Protein 4YOK (pdb70)

Radius of gyration: 18.7 Å; Cα contacts (8 Å, |Δi|>4): 508; chains: 1; bounding box: 52×42×45 Å

Solvent-accessible surface area: 10239 Å² total

B-factor: mean 29.47, std 12.95, range [13.95, 94.69]

Nearest PDB structures (foldseek):
  4yok-assembly1_A  TM=1.005E+00  e=1.373E-37  Parabacteroides merdae ATCC 43184
  4fxt-assembly8_H  TM=8.943E-01  e=4.205E-17  Bacteroides ovatus ATCC 8483
  4fxt-assembly3_C  TM=8.923E-01  e=9.288E-17  Bacteroides ovatus ATCC 8483
  4fxt-assembly2_B  TM=8.800E-01  e=4.205E-17  Bacteroides ovatus ATCC 8483
  4fxt-assembly9_I  TM=8.659E-01  e=3.479E-16  Bacteroides ovatus ATCC 8483

Secondary structure (DSSP, 8-state):
---EEEEEEEEEETTEEPB---STT-SEEEEE--SSS-PPPEEEE--TTSEEEEEEESEEEEEEEPTT-SSB--S--EEEEEESSSEEEEEE--B----S-EE---S---EE-----STT--EEE--EEESSS--SSSS-SEE---SS--SS--EE----TT-HHHHH-SS-EEE-EEEETT-SS-EEPPPEE--

Sequence (195 aa):
DAPESKLVGRVTYQGQQALNLRGTGEAVQLQLYQDGYEKNDPISVFVGQDGTFSALLFDGEYRRLTTTRDGNGPWVNNHESVTVNLKGHTEEVNLEVTPYFISNEQLSVTGSANASFINRIVPDAKISRVLLLSKTQFADDVNNLYRQDFSDVVPGSVNLSADISGNTEIVKAKALYARVGVLANGADQAIYSPVVRLK

CATH classification: 2.60.40.1120 (+1 more: 2.60.40.2060)

Structure (mmCIF, N/CA/C/O backbone):
data_4YOK
#
_entry.id   4YOK
#
_cell.length_a   41.866
_cell.length_b   66.212
_cell.length_c   68.593
_cell.angle_alpha   90.000
_cell.angle_beta   90.000
_cell.angle_gamma   90.000
#
_symmetry.space_group_name_H-M   'P 21 21 21'
#
loop_
_entity.id
_entity.type
_entity.pdbx_description
1 polymer 'Putative flagellar protein FliS'
2 non-polymer 'MAGNESIUM ION'
3 non-polymer GLYCEROL
4 non-polymer 'CHLORIDE ION'
5 water water
#
loop_
_atom_site.group_PDB
_atom_site.id
_atom_site.type_symbol
_atom_site.label_atom_id
_atom_site.label_alt_id
_atom_site.label_comp_id
_atom_site.label_asym_id
_atom_site.label_entity_id
_atom_site.label_seq_id
_atom_site.pdbx_PDB_ins_code
_atom_site.Cartn_x
_atom_site.Cartn_y
_atom_site.Cartn_z
_atom_site.occupancy
_atom_site.B_iso_or_equiv
_atom_site.auth_seq_id
_atom_site.auth_comp_id
_atom_site.auth_asym_id
_atom_site.auth_atom_id
_atom_site.pdbx_PDB_model_num
ATOM 1 N N . ASP A 1 6 ? 63.531 53.188 26.978 1.00 58.60 28 ASP A N 1
ATOM 2 C CA . ASP A 1 6 ? 64.611 54.161 27.127 1.00 57.80 28 ASP A CA 1
ATOM 3 C C . ASP A 1 6 ? 64.170 55.371 27.954 1.00 57.03 28 ASP A C 1
ATOM 4 O O . ASP A 1 6 ? 64.994 55.944 28.679 1.00 57.60 28 ASP A O 1
ATOM 6 N N . ALA A 1 7 ? 62.882 55.776 27.815 1.00 47.34 29 ALA A N 1
ATOM 7 C CA . ALA A 1 7 ? 62.289 56.933 28.497 1.00 44.62 29 ALA A CA 1
ATOM 8 C C . ALA A 1 7 ? 60.754 56.767 28.718 1.00 42.65 29 ALA A C 1
ATOM 9 O O . ALA A 1 7 ? 60.103 56.071 27.938 1.00 41.08 29 ALA A O 1
ATOM 11 N N . PRO A 1 8 ? 60.154 57.398 29.760 1.00 36.38 30 PRO A N 1
ATOM 12 C CA . PRO A 1 8 ? 58.701 57.244 29.969 1.00 34.52 30 PRO A CA 1
ATOM 13 C C . PRO A 1 8 ? 57.889 57.637 28.725 1.00 35.81 30 PRO A C 1
ATOM 14 O O . PRO A 1 8 ? 58.180 58.658 28.088 1.00 34.74 30 PRO A O 1
ATOM 18 N N . GLU A 1 9 ? 56.925 56.770 28.340 1.00 29.81 31 GLU A N 1
ATOM 19 C CA . GLU A 1 9 ? 56.066 56.950 27.177 1.00 28.02 31 GLU A CA 1
ATOM 20 C C . GLU A 1 9 ? 54.611 56.862 27.554 1.00 29.54 31 GLU A C 1
ATOM 21 O O . GLU A 1 9 ? 54.256 56.116 28.476 1.00 29.85 31 GLU A O 1
ATOM 27 N N . SER A 1 10 ? 53.769 57.622 26.843 1.00 23.69 32 SER A N 1
ATOM 28 C CA . SER A 1 10 ? 52.336 57.660 2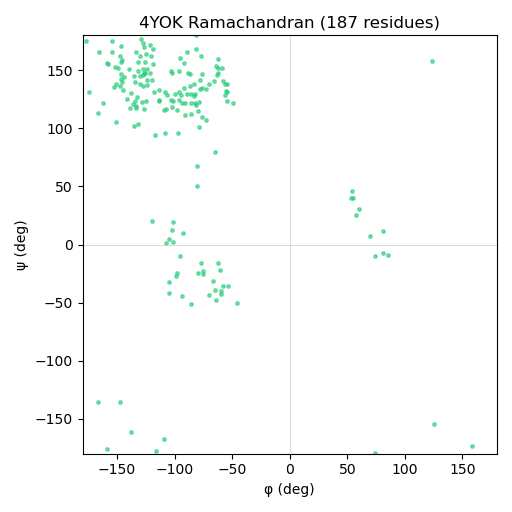7.089 1.00 23.49 32 SER A CA 1
ATOM 29 C C . SER A 1 10 ? 51.537 57.867 25.816 1.00 27.33 32 SER A C 1
ATOM 30 O O . SER A 1 10 ? 52.028 58.431 24.819 1.00 26.63 32 SER A O 1
ATOM 33 N N . LYS A 1 11 ? 50.270 57.446 25.883 1.00 24.42 33 LYS A N 1
ATOM 34 C CA . LYS A 1 11 ? 49.318 57.575 24.795 1.00 23.11 33 LYS A CA 1
ATOM 35 C C . LYS A 1 11 ? 48.638 58.953 24.817 1.00 26.34 33 LYS A C 1
ATOM 36 O O . LYS A 1 11 ? 48.055 59.363 25.829 1.00 25.82 33 LYS A O 1
ATOM 42 N N . LEU A 1 12 ? 48.776 59.678 23.718 1.00 21.28 34 LEU A N 1
ATOM 43 C CA . LEU A 1 12 ? 48.089 60.952 23.502 1.00 20.93 34 LEU A CA 1
ATOM 44 C C . LEU A 1 12 ? 46.925 60.703 22.537 1.00 22.78 34 LEU A C 1
ATOM 45 O O . LEU A 1 12 ? 47.133 60.176 21.433 1.00 21.68 34 LEU A O 1
ATOM 50 N N . VAL A 1 13 ? 45.704 61.064 22.960 1.00 19.71 35 VAL A N 1
ATOM 51 C CA . VAL A 1 13 ? 44.501 60.896 22.143 1.00 20.63 35 VAL A CA 1
ATOM 52 C C . VAL A 1 13 ? 43.920 62.273 21.934 1.00 25.09 35 VAL A C 1
ATOM 53 O O . VAL A 1 13 ? 43.911 63.082 22.849 1.00 22.26 35 VAL A O 1
ATOM 57 N N . GLY A 1 14 ? 43.417 62.532 20.749 1.00 22.98 36 GLY A N 1
ATOM 58 C CA . GLY A 1 14 ? 42.840 63.832 20.496 1.00 23.73 36 GLY A CA 1
ATOM 59 C C . GLY A 1 14 ? 41.793 63.861 19.414 1.00 25.18 36 GLY A C 1
ATOM 60 O O . GLY A 1 14 ? 41.525 62.847 18.758 1.00 21.41 36 GLY A O 1
ATOM 61 N N . ARG A 1 15 ? 41.187 65.036 19.257 1.00 20.41 37 ARG A N 1
ATOM 62 C CA . ARG A 1 15 ? 40.167 65.313 18.246 1.00 19.50 37 ARG A CA 1
ATOM 63 C C . ARG A 1 15 ? 40.330 66.720 17.735 1.00 21.25 37 ARG A C 1
ATOM 64 O O . ARG A 1 15 ? 40.601 67.632 18.525 1.00 20.78 37 ARG A O 1
ATOM 72 N N . VAL A 1 16 ? 40.083 66.917 16.448 1.00 17.30 38 VAL A N 1
ATOM 73 C CA . VAL A 1 16 ? 39.959 68.244 15.844 1.00 18.26 38 VAL A CA 1
ATOM 74 C C . VAL A 1 16 ? 38.472 68.595 15.981 1.00 20.24 38 VAL A C 1
ATOM 75 O O . VAL A 1 16 ? 37.620 67.787 15.597 1.00 18.85 38 VAL A O 1
ATOM 79 N N . THR A 1 17 ? 38.154 69.774 16.514 1.00 16.33 39 THR A N 1
ATOM 80 C CA . THR A 1 17 ? 36.757 70.132 16.765 1.00 16.24 39 THR A CA 1
ATOM 81 C C . THR A 1 17 ? 36.384 71.544 16.302 1.00 19.60 39 THR A C 1
ATOM 82 O O . THR A 1 17 ? 37.239 72.382 16.049 1.00 18.32 39 THR A O 1
ATOM 86 N N . TYR A 1 18 ? 35.082 71.795 16.235 1.00 17.55 40 TYR A N 1
ATOM 87 C CA . TYR A 1 18 ? 34.532 73.123 16.037 1.00 17.75 40 TYR A CA 1
ATOM 88 C C . TYR A 1 18 ? 33.407 73.291 17.055 1.00 23.46 40 TYR A C 1
ATOM 89 O O . TYR A 1 18 ? 32.457 72.528 17.001 1.00 23.33 40 TYR A O 1
ATOM 98 N N . GLN A 1 19 ? 33.538 74.246 17.966 1.00 22.90 41 GLN A N 1
ATOM 99 C CA . GLN A 1 19 ? 32.584 74.505 19.061 1.00 25.45 41 GLN A CA 1
ATOM 100 C C . GLN A 1 19 ? 32.386 73.222 19.875 1.00 29.32 41 GLN A C 1
ATOM 101 O O . GLN A 1 19 ? 31.260 72.877 20.234 1.00 28.90 41 GLN A O 1
ATOM 107 N N . GLY A 1 20 ? 33.489 72.497 20.089 1.00 25.73 42 GLY A N 1
ATOM 108 C CA . GLY A 1 20 ? 33.500 71.251 20.843 1.00 25.50 42 GLY A CA 1
ATOM 109 C C . GLY A 1 20 ? 33.077 69.980 20.127 1.00 30.64 42 GLY A C 1
ATOM 110 O O . GLY A 1 20 ? 33.231 68.900 20.708 1.00 31.60 42 GLY A O 1
ATOM 111 N N . GLN A 1 21 ? 32.562 70.075 18.869 1.00 27.30 43 GLN A N 1
ATOM 112 C CA A GLN A 1 21 ? 32.089 68.911 18.098 0.50 26.92 43 GLN A CA 1
ATOM 113 C CA B GLN A 1 21 ? 32.102 68.894 18.123 0.50 26.68 43 GLN A CA 1
ATOM 114 C C . GLN A 1 21 ? 33.169 68.395 17.141 1.00 26.89 43 GLN A C 1
ATOM 115 O O . GLN A 1 21 ? 33.776 69.190 16.434 1.00 20.72 43 GLN A O 1
ATOM 126 N N . ALA A 1 22 ? 33.424 67.061 17.128 1.00 25.70 44 ALA A N 1
ATOM 127 C CA . ALA A 1 22 ? 34.452 66.473 16.259 1.00 26.43 44 ALA A CA 1
ATOM 128 C C . ALA A 1 22 ? 34.064 66.637 14.786 1.00 26.44 44 ALA A C 1
ATOM 129 O O . ALA A 1 22 ? 32.892 66.632 14.440 1.00 27.27 44 ALA A O 1
ATOM 131 N N . LEU A 1 23 ? 35.040 66.933 13.967 1.00 21.63 45 LEU A N 1
ATOM 132 C CA . LEU A 1 23 ? 34.816 67.129 12.541 1.00 20.37 45 LEU A CA 1
ATOM 133 C C . LEU A 1 23 ? 34.919 65.811 11.834 1.00 23.04 45 LEU A C 1
ATOM 134 O O . LEU A 1 23 ? 35.719 64.957 12.240 1.00 23.20 45 LEU A O 1
ATOM 139 N N . ASN A 1 24 ? 34.142 65.664 10.753 1.00 16.40 46 ASN A N 1
ATOM 140 C CA . ASN A 1 24 ? 34.124 64.478 9.888 1.00 15.68 46 ASN A CA 1
ATOM 141 C C . ASN A 1 24 ? 35.026 64.778 8.676 1.00 17.44 46 ASN A C 1
ATOM 142 O O . ASN A 1 24 ? 34.774 65.735 7.947 1.00 17.78 46 ASN A O 1
ATOM 147 N N . LEU A 1 25 ? 36.120 64.034 8.538 1.00 14.44 47 LEU A N 1
ATOM 148 C CA . LEU A 1 25 ? 37.148 64.301 7.529 1.00 14.58 47 LEU A CA 1
ATOM 149 C C . LEU A 1 25 ? 37.525 63.087 6.695 1.00 17.72 47 LEU A C 1
ATOM 150 O O . LEU A 1 25 ? 37.097 61.974 6.980 1.00 17.40 47 LEU A O 1
ATOM 155 N N . ARG A 1 26 ? 38.415 63.297 5.723 1.00 16.22 48 ARG A N 1
ATOM 156 C CA . ARG A 1 26 ? 38.977 62.175 4.973 1.00 15.82 48 ARG A CA 1
ATOM 157 C C . ARG A 1 26 ? 40.050 61.595 5.876 1.00 18.59 48 ARG A C 1
ATOM 158 O O . ARG A 1 26 ? 41.025 62.296 6.212 1.00 16.93 48 ARG A O 1
ATOM 166 N N . GLY A 1 27 ? 39.826 60.365 6.315 1.00 15.82 49 GLY A N 1
ATOM 167 C CA . GLY A 1 27 ? 40.725 59.708 7.259 1.00 16.88 49 GLY A CA 1
ATOM 168 C C . GLY A 1 27 ? 41.663 58.703 6.641 1.00 21.63 49 GLY A C 1
ATOM 169 O O . GLY A 1 27 ? 42.174 57.841 7.348 1.00 19.94 49 GLY A O 1
ATOM 170 N N . THR A 1 28 ? 41.881 58.789 5.321 1.00 19.88 50 THR A N 1
ATOM 171 C CA . THR A 1 28 ? 42.752 57.856 4.580 1.00 19.94 50 THR A CA 1
ATOM 172 C C . THR A 1 28 ? 43.839 58.599 3.804 1.00 22.02 50 THR A C 1
ATOM 173 O O . THR A 1 28 ? 43.683 59.793 3.537 1.00 19.67 50 THR A O 1
ATOM 177 N N . GLY A 1 29 ? 44.870 57.864 3.372 1.00 20.50 51 GLY A N 1
ATOM 178 C CA . GLY A 1 29 ? 45.935 58.363 2.502 1.00 20.42 51 GLY A CA 1
ATOM 179 C C . GLY A 1 29 ? 46.712 59.564 3.007 1.00 24.88 51 GLY A C 1
ATOM 180 O O . GLY A 1 29 ? 47.290 60.296 2.206 1.00 25.14 51 GLY A O 1
ATOM 181 N N . GLU A 1 30 ? 46.769 59.758 4.336 1.00 20.82 52 GLU A N 1
ATOM 182 C CA . GLU A 1 30 ? 47.467 60.890 4.989 1.00 21.56 52 GLU A CA 1
ATOM 183 C C . GLU A 1 30 ? 46.860 62.233 4.518 1.00 22.52 52 GLU A C 1
ATOM 184 O O . GLU A 1 30 ? 47.564 63.248 4.450 1.00 22.47 52 GLU A O 1
ATOM 190 N N . ALA A 1 31 ? 45.557 62.229 4.203 1.00 16.50 53 ALA A N 1
ATOM 191 C CA . ALA A 1 31 ? 44.881 63.416 3.677 1.00 15.92 53 ALA A CA 1
ATOM 192 C C . ALA A 1 31 ? 44.935 64.614 4.627 1.00 20.12 53 ALA A C 1
ATOM 193 O O . ALA A 1 31 ? 45.157 65.744 4.164 1.00 20.62 53 ALA A O 1
ATOM 195 N N . VAL A 1 32 ? 44.722 64.372 5.941 1.00 18.13 54 VAL A N 1
ATOM 196 C CA . VAL A 1 32 ? 44.695 65.426 6.958 1.00 16.98 54 VAL A CA 1
ATOM 197 C C . VAL A 1 32 ? 45.694 65.101 8.061 1.00 21.18 54 VAL A C 1
ATOM 198 O O . VAL A 1 32 ? 45.643 64.021 8.669 1.00 18.63 54 VAL A O 1
ATOM 202 N N . GLN A 1 33 ? 46.618 66.054 8.297 1.00 18.93 55 GLN A N 1
ATOM 203 C CA . GLN A 1 33 ? 47.666 65.904 9.289 1.00 19.64 55 GLN A CA 1
ATOM 204 C C . GLN A 1 33 ? 47.732 67.051 10.251 1.00 23.18 55 GLN A C 1
ATOM 205 O O . GLN A 1 33 ? 47.421 68.187 9.895 1.00 21.50 55 GLN A O 1
ATOM 211 N N . LEU A 1 34 ? 48.195 66.753 11.460 1.00 19.10 56 LEU A N 1
ATOM 212 C CA . LEU A 1 34 ? 48.522 67.749 12.480 1.00 18.30 56 LEU A CA 1
ATOM 213 C C . LEU A 1 34 ? 49.995 67.608 12.782 1.00 21.71 56 LEU A C 1
ATOM 214 O O . LEU A 1 34 ? 50.620 66.627 12.369 1.00 22.65 56 LEU A O 1
ATOM 219 N N . GLN A 1 35 ? 50.568 68.571 13.497 1.00 19.67 57 GLN A N 1
ATOM 220 C CA . GLN A 1 35 ? 51.988 68.488 13.819 1.00 20.39 57 GLN A CA 1
ATOM 221 C C . GLN A 1 35 ? 52.188 68.711 15.288 1.00 23.62 57 GLN A C 1
ATOM 222 O O . GLN A 1 35 ? 51.515 69.553 15.869 1.00 22.91 57 GLN A O 1
ATOM 228 N N . LEU A 1 36 ? 53.077 67.919 15.902 1.00 22.81 58 LEU A N 1
ATOM 229 C CA . LEU A 1 36 ? 53.415 68.034 17.330 1.00 23.32 58 LEU A CA 1
ATOM 230 C C . LEU A 1 36 ? 54.818 68.585 17.440 1.00 27.47 58 LEU A C 1
ATOM 231 O O . LEU A 1 36 ? 55.756 67.936 16.970 1.00 26.40 58 LEU A O 1
ATOM 236 N N . TYR A 1 37 ? 54.960 69.792 18.013 1.00 25.56 59 TYR A N 1
ATOM 237 C CA . TYR A 1 37 ? 56.269 70.459 18.182 1.00 27.08 59 TYR A CA 1
ATOM 238 C C . TYR A 1 37 ? 56.751 70.363 19.609 1.00 34.42 59 TYR A C 1
ATOM 239 O O . TYR A 1 37 ? 55.945 70.398 20.534 1.00 30.48 59 TYR A O 1
ATOM 248 N N . GLN A 1 38 ? 58.073 70.323 19.784 1.00 37.54 60 GLN A N 1
ATOM 249 C CA . GLN A 1 38 ? 58.713 70.338 21.104 1.00 41.59 60 GLN A CA 1
ATOM 250 C C . GLN A 1 38 ? 59.836 71.357 21.071 1.00 49.76 60 GLN A C 1
ATOM 251 O O . GLN A 1 38 ? 60.652 71.327 20.150 1.00 50.95 60 GLN A O 1
ATOM 257 N N . ASP A 1 39 ? 59.840 72.298 22.021 1.00 49.68 61 ASP A N 1
ATOM 258 C CA . ASP A 1 39 ? 60.898 73.313 22.117 1.00 51.79 61 ASP A CA 1
ATOM 259 C C . ASP A 1 39 ? 61.864 72.926 23.236 1.00 57.49 61 ASP A C 1
ATOM 260 O O . ASP A 1 39 ? 61.442 72.796 24.389 1.00 57.98 61 ASP A O 1
ATOM 262 N N . GLY A 1 40 ? 63.125 72.695 22.877 1.00 54.74 62 GLY A N 1
ATOM 263 C CA . GLY A 1 40 ? 64.181 72.318 23.820 1.00 54.93 62 GLY A CA 1
ATOM 264 C C . GLY A 1 40 ? 65.548 72.178 23.176 1.00 58.56 62 GLY A C 1
ATOM 265 O O . GLY A 1 40 ? 65.657 72.276 21.945 1.00 58.60 62 GLY A O 1
ATOM 266 N N . TYR A 1 41 ? 66.605 71.933 24.013 1.00 54.21 63 TYR A N 1
ATOM 267 C CA . TYR A 1 41 ? 68.020 71.742 23.618 1.00 54.23 63 TYR A CA 1
ATOM 268 C C . TYR A 1 41 ? 68.120 70.796 22.420 1.00 61.29 63 TYR A C 1
ATOM 269 O O . TYR A 1 41 ? 68.796 71.114 21.435 1.00 61.63 63 TYR A O 1
ATOM 278 N N . GLU A 1 42 ? 67.451 69.629 22.524 1.00 58.94 64 GLU A N 1
ATOM 279 C CA . GLU A 1 42 ? 67.394 68.649 21.452 1.00 59.35 64 GLU A CA 1
ATOM 280 C C . GLU A 1 42 ? 66.481 69.217 20.383 1.00 62.83 64 GLU A C 1
ATOM 281 O O . GLU A 1 42 ? 65.278 69.373 20.626 1.00 62.50 64 GLU A O 1
ATOM 283 N N . LYS A 1 43 ? 67.074 69.648 19.257 1.00 59.34 65 LYS A N 1
ATOM 284 C CA . LYS A 1 43 ? 66.370 70.242 18.114 1.00 57.73 65 LYS A CA 1
ATOM 285 C C . LYS A 1 43 ? 65.457 69.186 17.480 1.00 58.44 65 LYS A C 1
ATOM 286 O O . LYS A 1 43 ? 65.816 68.547 16.488 1.00 59.49 65 LYS A O 1
ATOM 288 N N . ASN A 1 44 ? 64.294 68.970 18.109 1.00 51.36 66 ASN A N 1
ATOM 289 C CA . ASN A 1 44 ? 63.336 67.965 17.698 1.00 48.65 66 ASN A CA 1
ATOM 290 C C . ASN A 1 44 ? 62.452 68.476 16.567 1.00 47.61 66 ASN A C 1
ATOM 291 O O . ASN A 1 44 ? 61.778 69.500 16.713 1.00 47.39 66 ASN A O 1
ATOM 293 N N . ASP A 1 45 ? 62.478 67.7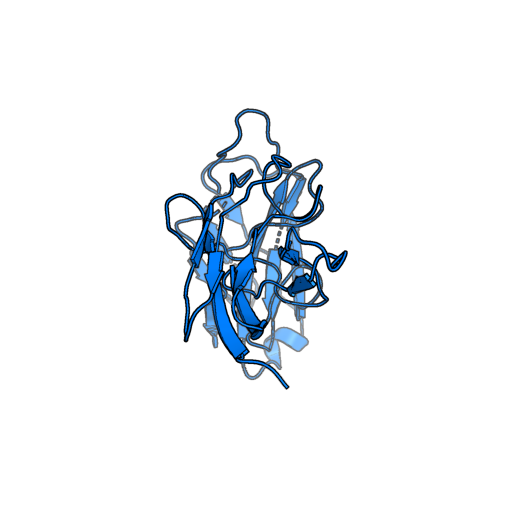54 15.427 1.00 39.07 67 ASP A N 1
ATOM 294 C CA . ASP A 1 45 ? 61.634 68.006 14.267 1.00 35.45 67 ASP A CA 1
ATOM 295 C C . ASP A 1 45 ? 60.176 67.815 14.662 1.00 33.79 67 ASP A C 1
ATOM 296 O O . ASP A 1 45 ? 59.936 66.986 15.540 1.00 31.71 67 ASP A O 1
ATOM 301 N N . PRO A 1 46 ? 59.180 68.483 14.034 1.00 28.97 68 PRO A N 1
ATOM 302 C CA . PRO A 1 46 ? 57.787 68.181 14.394 1.00 27.73 68 PRO A CA 1
ATOM 303 C C . PRO A 1 46 ? 57.406 66.730 14.073 1.00 29.71 68 PRO A C 1
ATOM 304 O O . PRO A 1 46 ? 57.897 66.152 13.093 1.00 28.91 68 PRO A O 1
ATOM 308 N N . ILE A 1 47 ? 56.536 66.143 14.904 1.00 24.90 69 ILE A N 1
ATOM 309 C CA . ILE A 1 47 ? 56.027 64.785 14.690 1.00 23.90 69 ILE A CA 1
ATOM 310 C C . ILE A 1 47 ? 54.695 64.911 13.929 1.00 25.95 69 ILE A C 1
ATOM 311 O O . ILE A 1 47 ? 53.845 65.675 14.363 1.00 24.39 69 ILE A O 1
ATOM 316 N N . SER A 1 48 ? 54.524 64.186 12.812 1.00 22.79 70 SER A N 1
ATOM 317 C CA . SER A 1 48 ? 53.257 64.224 12.060 1.00 23.00 70 SER A CA 1
ATOM 318 C C . SER A 1 48 ? 52.247 63.274 12.676 1.00 26.79 70 SER A C 1
ATOM 319 O O . SER A 1 48 ? 52.604 62.160 13.068 1.00 26.13 70 SER A O 1
ATOM 322 N N . VAL A 1 49 ? 50.994 63.708 12.783 1.00 22.77 71 VAL A N 1
ATOM 323 C CA . VAL A 1 49 ? 49.926 62.806 13.261 1.00 23.24 71 VAL A CA 1
ATOM 324 C C . VAL A 1 49 ? 48.822 62.862 12.217 1.00 27.45 71 VAL A C 1
ATOM 325 O O . VAL A 1 49 ? 48.524 63.929 11.687 1.00 26.02 71 VAL A O 1
ATOM 329 N N . PHE A 1 50 ? 48.279 61.715 11.873 1.00 25.03 72 PHE A N 1
ATOM 330 C CA . PHE A 1 50 ? 47.289 61.623 10.817 1.00 24.84 72 PHE A CA 1
ATOM 331 C C . PHE A 1 50 ? 45.902 61.553 11.469 1.00 26.56 72 PHE A C 1
ATOM 332 O O . PHE A 1 50 ? 45.695 60.815 12.434 1.00 27.63 72 PHE A O 1
ATOM 340 N N . VAL A 1 51 ? 44.996 62.409 11.011 1.00 19.86 73 VAL A N 1
ATOM 341 C CA . VAL A 1 51 ? 43.653 62.512 11.590 1.00 18.61 73 VAL A CA 1
ATOM 342 C C . VAL A 1 51 ? 42.723 61.479 10.920 1.00 21.51 73 VAL A C 1
ATOM 343 O O . VAL A 1 51 ? 42.803 61.277 9.714 1.00 21.86 73 VAL A O 1
ATOM 347 N N . GLY A 1 52 ? 41.903 60.796 11.720 1.00 17.44 74 GLY A N 1
ATOM 348 C CA . GLY A 1 52 ? 40.976 59.779 11.211 1.00 17.43 74 GLY A CA 1
ATOM 349 C C . GLY A 1 52 ? 39.700 60.364 10.650 1.00 20.18 74 GLY A C 1
ATOM 350 O O . GLY A 1 52 ? 39.486 61.576 10.713 1.00 17.84 74 GLY A O 1
ATOM 351 N N . GLN A 1 53 ? 38.809 59.504 10.168 1.00 17.79 75 GLN A N 1
ATOM 352 C CA . GLN A 1 53 ? 37.521 59.912 9.595 1.00 19.11 75 GLN A CA 1
ATOM 353 C C . GLN A 1 53 ? 36.637 60.702 10.534 1.00 21.65 75 GLN A C 1
ATOM 354 O O . GLN A 1 53 ? 35.872 61.553 10.089 1.00 20.38 75 GLN A O 1
ATOM 360 N N . ASP A 1 54 ? 36.676 60.350 11.834 1.00 20.33 76 ASP A N 1
ATOM 361 C CA . ASP A 1 54 ? 35.860 60.941 12.871 1.00 20.57 76 ASP A CA 1
ATOM 362 C C . ASP A 1 54 ? 36.591 62.119 13.557 1.00 21.83 76 ASP A C 1
ATOM 363 O O . ASP A 1 54 ? 36.132 62.630 14.573 1.00 21.47 76 ASP A O 1
ATOM 368 N N . GLY A 1 55 ? 37.712 62.527 12.983 1.00 19.23 77 GLY A N 1
ATOM 369 C CA . GLY A 1 55 ? 38.509 63.656 13.442 1.00 18.99 77 GLY A CA 1
ATOM 370 C C . GLY A 1 55 ? 39.428 63.370 14.609 1.00 21.77 77 GLY A C 1
ATOM 371 O O . GLY A 1 55 ? 39.949 64.308 15.199 1.00 18.92 77 GLY A O 1
ATOM 372 N N . THR A 1 56 ? 39.615 62.076 14.951 1.00 18.61 78 THR A N 1
ATOM 373 C CA . THR A 1 56 ? 40.448 61.672 16.079 1.00 18.94 78 THR A CA 1
ATOM 374 C C . THR A 1 56 ? 41.852 61.331 15.619 1.00 21.20 78 THR A C 1
ATOM 375 O O . THR A 1 56 ? 42.078 60.987 14.459 1.00 20.49 78 THR A O 1
ATOM 379 N N . PHE A 1 57 ? 42.782 61.340 16.559 1.00 19.33 79 PHE A N 1
ATOM 380 C CA . PHE A 1 57 ? 44.171 60.974 16.344 1.00 20.91 79 PHE A CA 1
ATOM 381 C C . PHE A 1 57 ? 44.707 60.380 17.650 1.00 23.34 79 PHE A C 1
ATOM 382 O O . PHE A 1 57 ? 44.171 60.651 18.733 1.00 19.47 79 PHE A O 1
ATOM 390 N N . SER A 1 58 ? 45.700 59.494 17.537 1.00 21.77 80 SER A N 1
ATOM 391 C CA . SER A 1 58 ? 46.337 58.889 18.703 1.00 21.78 80 SER A CA 1
ATOM 392 C C . SER A 1 58 ? 47.791 58.659 18.394 1.00 28.54 80 SER A C 1
ATOM 393 O O . SER A 1 58 ? 48.153 58.368 17.245 1.00 28.44 80 SER A O 1
ATOM 396 N N . ALA A 1 59 ? 48.637 58.875 19.393 1.00 24.71 81 ALA A N 1
ATOM 397 C CA . ALA A 1 59 ? 50.073 58.726 19.225 1.00 25.41 81 ALA A CA 1
ATOM 398 C C . ALA A 1 59 ? 50.703 58.237 20.503 1.00 28.26 81 ALA A C 1
ATOM 399 O O . ALA A 1 59 ? 50.319 58.702 21.581 1.00 25.73 81 ALA A O 1
ATOM 401 N N . LEU A 1 60 ? 51.626 57.269 20.387 1.00 26.40 82 LEU A N 1
ATOM 402 C CA . LEU A 1 60 ? 52.427 56.807 21.518 1.00 28.21 82 LEU A CA 1
ATOM 403 C C . LEU A 1 60 ? 53.673 57.672 21.495 1.00 32.25 82 LEU A C 1
ATOM 404 O O . LEU A 1 60 ? 54.434 57.629 20.524 1.00 33.29 82 LEU A O 1
ATOM 409 N N . LEU A 1 61 ? 53.825 58.545 22.487 1.00 27.60 83 LEU A N 1
ATOM 410 C CA . LEU A 1 61 ? 54.938 59.491 22.528 1.00 26.46 83 LEU A CA 1
ATOM 411 C C . LEU A 1 61 ? 55.667 59.484 23.864 1.00 30.88 83 LEU A C 1
ATOM 412 O O . LEU A 1 61 ? 55.120 59.042 24.878 1.00 28.81 83 LEU A O 1
ATOM 417 N N . PHE A 1 62 ? 56.893 60.037 23.867 1.00 27.38 84 PHE A N 1
ATOM 418 C CA . PHE A 1 62 ? 57.657 60.226 25.086 1.00 27.98 84 PHE A CA 1
ATOM 419 C C . PHE A 1 62 ? 56.990 61.305 25.885 1.00 30.63 84 PHE A C 1
ATOM 420 O O . PHE A 1 62 ? 56.545 62.296 25.302 1.00 28.31 84 PHE A O 1
ATOM 428 N N . ASP A 1 63 ? 56.887 61.115 27.210 1.00 28.89 85 ASP A N 1
ATOM 429 C CA . ASP A 1 63 ? 56.284 62.096 28.105 1.00 29.00 85 ASP A CA 1
ATOM 430 C C . ASP A 1 63 ? 57.026 63.424 27.989 1.00 34.21 85 ASP A C 1
ATOM 431 O O . ASP A 1 63 ? 58.248 63.443 27.808 1.00 34.51 85 ASP A O 1
ATOM 436 N N . GLY A 1 64 ? 56.271 64.507 28.023 1.00 31.21 86 GLY A N 1
ATOM 437 C CA . GLY A 1 64 ? 56.818 65.851 27.924 1.00 31.14 86 GLY A CA 1
ATOM 438 C C . GLY A 1 64 ? 55.786 66.853 27.462 1.00 32.83 86 GLY A C 1
ATOM 439 O O . GLY A 1 64 ? 54.603 66.524 27.322 1.00 29.41 86 GLY A O 1
ATOM 440 N N . GLU A 1 65 ? 56.247 68.087 27.222 1.00 31.66 87 GLU A N 1
ATOM 441 C CA . GLU A 1 65 ? 55.412 69.200 26.788 1.00 30.81 87 GLU A CA 1
ATOM 442 C C . GLU A 1 65 ? 55.471 69.328 25.274 1.00 31.76 87 GLU A C 1
ATOM 443 O O . GLU A 1 65 ? 56.553 69.307 24.687 1.00 30.71 87 GLU A O 1
ATOM 449 N N . TYR A 1 66 ? 54.297 69.432 24.650 1.00 29.04 88 TYR A N 1
ATOM 450 C CA . TYR A 1 66 ? 54.162 69.530 23.196 1.00 28.41 88 TYR A CA 1
ATOM 451 C C . TYR A 1 66 ? 53.240 70.638 22.780 1.00 32.86 88 TYR A C 1
ATOM 452 O O . TYR A 1 66 ? 52.348 71.036 23.543 1.00 33.50 88 TYR A O 1
ATOM 461 N N . ARG A 1 67 ? 53.428 71.093 21.536 1.00 27.24 89 ARG A N 1
ATOM 462 C CA A ARG A 1 67 ? 52.554 72.084 20.916 0.50 25.92 89 ARG A CA 1
ATOM 463 C CA B ARG A 1 67 ? 52.610 72.105 20.881 0.50 26.33 89 ARG A CA 1
ATOM 464 C C . ARG A 1 67 ? 51.909 71.427 19.700 1.00 28.33 89 ARG A C 1
ATOM 465 O O . ARG A 1 67 ? 52.588 71.089 18.725 1.00 28.34 89 ARG A O 1
ATOM 480 N N . LEU A 1 68 ? 50.583 71.175 19.800 1.00 24.90 90 LEU A N 1
ATOM 481 C CA . LEU A 1 68 ? 49.803 70.529 18.749 1.00 22.63 90 LEU A CA 1
ATOM 482 C C . LEU A 1 68 ? 49.222 71.590 17.811 1.00 24.79 90 LEU A C 1
ATOM 483 O O . LEU A 1 68 ? 48.494 72.484 18.275 1.00 23.23 90 LEU A O 1
ATOM 488 N N . THR A 1 69 ? 49.555 71.509 16.493 1.00 21.08 91 THR A N 1
ATOM 489 C CA A THR A 1 69 ? 49.060 72.517 15.550 0.60 20.90 91 THR A CA 1
ATOM 490 C CA B THR A 1 69 ? 49.139 72.517 15.503 0.40 20.54 91 THR A CA 1
ATOM 491 C C . THR A 1 69 ? 48.588 71.906 14.234 1.00 23.95 91 THR A C 1
ATOM 492 O O . THR A 1 69 ? 48.894 70.751 13.925 1.00 21.93 91 THR A O 1
ATOM 499 N N . THR A 1 70 ? 47.843 72.720 13.439 1.00 20.29 92 THR A N 1
ATOM 500 C CA . THR A 1 70 ? 47.405 72.290 12.115 1.00 17.70 92 THR A CA 1
ATOM 501 C C . THR A 1 70 ? 48.625 72.414 11.192 1.00 23.83 92 THR A C 1
ATOM 502 O O . THR A 1 70 ? 49.592 73.108 11.524 1.00 24.07 92 THR A O 1
ATOM 506 N N . ARG A 1 71 ? 48.582 71.748 10.053 1.00 20.58 93 ARG A N 1
ATOM 507 C CA . ARG A 1 71 ? 49.620 71.837 9.030 1.00 21.81 93 ARG A CA 1
ATOM 508 C C . ARG A 1 71 ? 49.195 72.947 8.068 1.00 25.79 93 ARG A C 1
ATOM 509 O O . ARG A 1 71 ? 48.016 73.020 7.690 1.00 23.82 93 ARG A O 1
ATOM 517 N N . ASP A 1 72 ? 50.134 73.832 7.703 1.00 25.03 94 ASP A N 1
ATOM 518 C CA . ASP A 1 72 ? 49.881 74.986 6.824 1.00 26.05 94 ASP A CA 1
ATOM 519 C C . ASP A 1 72 ? 49.121 74.592 5.542 1.00 28.07 94 ASP A C 1
ATOM 520 O O . ASP A 1 72 ? 49.556 73.703 4.817 1.00 27.05 94 ASP A O 1
ATOM 525 N N . GLY A 1 73 ? 47.961 75.214 5.340 1.00 23.81 95 GLY A N 1
ATOM 526 C CA . GLY A 1 73 ? 47.094 75.044 4.177 1.00 22.89 95 GLY A CA 1
ATOM 527 C C . GLY A 1 73 ? 46.379 73.705 4.045 1.00 25.38 95 GLY A C 1
ATOM 528 O O . GLY A 1 73 ? 45.758 73.443 3.012 1.00 25.31 95 GLY A O 1
ATOM 529 N N . ASN A 1 74 ? 46.475 72.835 5.064 1.00 19.42 96 ASN A N 1
ATOM 530 C CA . ASN A 1 74 ? 45.908 71.489 5.018 1.00 18.15 96 ASN A CA 1
ATOM 531 C C . ASN A 1 74 ? 44.658 71.360 5.908 1.00 21.27 96 ASN A C 1
ATOM 532 O O . ASN A 1 74 ? 44.748 71.448 7.141 1.00 20.35 96 ASN A O 1
ATOM 537 N N . GLY A 1 75 ? 43.523 71.078 5.272 1.00 16.88 97 GLY A N 1
ATOM 538 C CA . GLY A 1 75 ? 42.262 70.853 5.969 1.00 15.50 97 GLY A CA 1
ATOM 539 C C . GLY A 1 75 ? 41.139 71.771 5.522 1.00 18.49 97 GLY A C 1
ATOM 540 O O . GLY A 1 75 ? 41.394 72.869 5.019 1.00 18.07 97 GLY A O 1
ATOM 541 N N . PRO A 1 76 ? 39.871 71.364 5.754 1.00 15.34 98 PRO A N 1
ATOM 542 C CA . PRO A 1 76 ? 38.724 72.205 5.326 1.00 14.74 98 PRO A CA 1
ATOM 543 C C . PRO A 1 76 ? 38.441 73.350 6.325 1.00 18.92 98 PRO A C 1
ATOM 544 O O . PRO A 1 76 ? 37.302 73.533 6.798 1.00 18.64 98 PRO A O 1
ATOM 548 N N . TRP A 1 77 ? 39.494 74.099 6.682 1.00 17.90 99 TRP A N 1
ATOM 549 C CA . TRP A 1 77 ? 39.396 75.175 7.658 1.00 17.85 99 TRP A CA 1
ATOM 550 C C . TRP A 1 77 ? 40.359 76.305 7.328 1.00 23.27 99 TRP A C 1
ATOM 551 O O . TRP A 1 77 ? 41.290 76.105 6.535 1.00 22.95 99 TRP A O 1
ATOM 562 N N . VAL A 1 78 ? 40.116 77.499 7.921 1.00 20.78 100 VAL A N 1
ATOM 563 C CA . VAL A 1 78 ? 40.950 78.694 7.726 1.00 21.03 100 VAL A CA 1
ATOM 564 C C . VAL A 1 78 ? 42.398 78.333 8.051 1.00 24.05 100 VAL A C 1
ATOM 565 O O . VAL A 1 78 ? 42.659 77.658 9.042 1.00 24.32 100 VAL A O 1
ATOM 569 N N . ASN A 1 79 ? 43.329 78.812 7.240 1.00 21.55 101 ASN A N 1
ATOM 570 C CA . ASN A 1 79 ? 44.761 78.598 7.439 1.00 22.52 101 ASN A CA 1
ATOM 571 C C . ASN A 1 79 ? 45.284 79.594 8.490 1.00 28.27 101 ASN A C 1
ATOM 572 O O . ASN A 1 79 ? 46.080 80.485 8.183 1.00 29.34 101 ASN A O 1
ATOM 577 N N . ASN A 1 80 ? 44.837 79.419 9.743 1.00 25.93 102 ASN A N 1
ATOM 578 C CA . ASN A 1 80 ? 45.164 80.295 10.875 1.00 27.00 102 ASN A CA 1
ATOM 579 C C . ASN A 1 80 ? 46.239 79.756 11.798 1.00 29.99 102 ASN A C 1
ATOM 580 O O . ASN A 1 80 ? 46.504 80.398 12.814 1.00 30.40 102 ASN A O 1
ATOM 585 N N . HIS A 1 81 ? 46.827 78.580 11.498 1.00 25.90 103 HIS A N 1
ATOM 586 C CA . HIS A 1 81 ? 47.880 77.936 12.310 1.00 26.92 103 HIS A CA 1
ATOM 587 C C . HIS A 1 81 ? 47.410 77.767 13.781 1.00 28.75 103 HIS A C 1
ATOM 588 O O . HIS A 1 81 ? 48.136 78.084 14.742 1.00 27.75 103 HIS A O 1
ATOM 595 N N . GLU A 1 82 ? 46.163 77.281 13.930 1.00 22.82 104 GLU A N 1
ATOM 596 C CA . GLU A 1 82 ? 45.541 76.998 15.228 1.00 22.14 104 GLU A CA 1
ATOM 597 C C . GLU A 1 82 ? 46.421 76.032 16.014 1.00 25.92 104 GLU A C 1
ATOM 598 O O . GLU A 1 82 ? 46.985 75.101 15.426 1.00 24.84 104 GLU A O 1
ATOM 604 N N . SER A 1 83 ? 46.581 76.272 17.324 1.00 23.36 105 SER A N 1
ATOM 605 C CA . SER A 1 83 ? 47.452 75.444 18.159 1.00 22.74 105 SER A CA 1
ATOM 606 C C . SER A 1 83 ? 46.933 75.286 19.603 1.00 26.21 105 SER A C 1
ATOM 607 O O . SER A 1 83 ? 46.142 76.094 20.069 1.00 25.80 105 SER A O 1
ATOM 610 N N . VAL A 1 84 ? 47.392 74.232 20.292 1.00 23.57 106 VAL A N 1
ATOM 611 C CA . VAL A 1 84 ? 47.055 73.953 21.700 1.00 22.80 106 VAL A CA 1
ATOM 612 C C . VAL A 1 84 ? 48.289 73.306 22.369 1.00 26.90 106 VAL A C 1
ATOM 613 O O . VAL A 1 84 ? 48.991 72.498 21.740 1.00 25.12 106 VAL A O 1
ATOM 617 N N . THR A 1 85 ? 48.573 73.704 23.624 1.00 25.80 107 THR A N 1
ATOM 618 C CA . THR A 1 85 ? 49.676 73.159 24.415 1.00 27.64 107 THR A CA 1
ATOM 619 C C . THR A 1 85 ? 49.198 71.889 25.120 1.00 34.87 107 THR A C 1
ATOM 620 O O . THR A 1 85 ? 48.126 71.866 25.729 1.00 35.21 107 THR A O 1
ATOM 624 N N . VAL A 1 86 ? 49.990 70.831 24.976 1.00 32.88 108 VAL A N 1
ATOM 625 C CA . VAL A 1 86 ? 49.773 69.484 25.502 1.00 33.70 108 VAL A CA 1
ATOM 626 C C . VAL A 1 86 ? 50.844 69.171 26.556 1.00 36.98 108 VAL A C 1
ATOM 627 O O . VAL A 1 86 ? 52.033 69.211 26.242 1.00 36.50 108 VAL A O 1
ATOM 631 N N . ASN A 1 87 ? 50.430 68.810 27.772 1.00 33.45 109 ASN A N 1
ATOM 632 C CA . ASN A 1 87 ? 51.371 68.360 28.795 1.00 33.76 109 ASN A CA 1
ATOM 633 C C . ASN A 1 87 ? 51.135 66.867 28.945 1.00 35.57 109 ASN A C 1
ATOM 634 O O . ASN A 1 87 ? 50.156 66.459 29.568 1.00 34.23 109 ASN A O 1
ATOM 639 N N . LEU A 1 88 ? 51.952 66.055 28.232 1.00 29.74 110 LEU A N 1
ATOM 640 C CA . LEU A 1 88 ? 51.794 64.611 28.202 1.00 28.65 110 LEU A CA 1
ATOM 641 C C . LEU A 1 88 ? 52.507 63.959 29.377 1.00 36.07 110 LEU A C 1
ATOM 642 O O . LEU A 1 88 ? 53.733 63.953 29.437 1.00 36.19 110 LEU A O 1
ATOM 647 N N . LYS A 1 89 ? 51.714 63.392 30.289 1.00 34.71 111 LYS A N 1
ATOM 648 C CA . LYS A 1 89 ? 52.153 62.660 31.481 1.00 35.59 111 LYS A CA 1
ATOM 649 C C . LYS A 1 89 ? 51.045 61.656 31.756 1.00 39.07 111 LYS A C 1
ATOM 650 O O . LYS A 1 89 ? 49.933 62.051 32.131 1.00 38.61 111 LYS A O 1
ATOM 656 N N . GLY A 1 90 ? 51.308 60.386 31.437 1.00 33.90 112 GLY A N 1
ATOM 657 C CA . GLY A 1 90 ? 50.295 59.340 31.536 1.00 33.06 112 GLY A CA 1
ATOM 658 C C . GLY A 1 90 ? 49.313 59.508 30.396 1.00 34.35 112 GLY A C 1
ATOM 659 O O . GLY A 1 90 ? 49.489 60.411 29.570 1.00 34.16 112 GLY A O 1
ATOM 660 N N . HIS A 1 91 ? 48.290 58.648 30.311 1.00 30.10 113 HIS A N 1
ATOM 661 C CA . HIS A 1 91 ? 47.276 58.749 29.255 1.00 30.22 113 HIS A CA 1
ATOM 662 C C . HIS A 1 91 ? 46.678 60.171 29.275 1.00 31.33 113 HIS A C 1
ATOM 663 O O . HIS A 1 91 ? 46.214 60.615 30.330 1.00 30.71 113 HIS A O 1
ATOM 670 N N . THR A 1 92 ? 46.745 60.894 28.139 1.00 24.55 114 THR A N 1
ATOM 671 C CA . THR A 1 92 ? 46.278 62.283 28.052 1.00 22.45 114 THR A CA 1
ATOM 672 C C . THR A 1 92 ? 45.373 62.486 26.843 1.00 24.67 114 THR A C 1
ATOM 673 O O . THR A 1 92 ? 45.600 61.903 25.773 1.00 23.25 114 THR A O 1
ATOM 677 N N A GLU A 1 93 ? 44.337 63.321 27.007 0.50 20.95 115 GLU A N 1
ATOM 678 N N B GLU A 1 93 ? 44.362 63.336 27.004 0.50 20.68 115 GLU A N 1
ATOM 679 C CA A GLU A 1 93 ? 43.405 63.624 25.917 0.50 19.50 115 GLU A CA 1
ATOM 680 C CA B GLU A 1 93 ? 43.471 63.641 25.897 0.50 19.12 115 GLU A CA 1
ATOM 681 C C A GLU A 1 93 ? 43.295 65.129 25.729 0.50 21.64 115 GLU A C 1
ATOM 682 C C B GLU A 1 93 ? 43.355 65.141 25.726 0.50 21.46 115 GLU A C 1
ATOM 683 O O A GLU A 1 93 ? 43.227 65.873 26.707 0.50 20.81 115 GLU A O 1
ATOM 684 O O B GLU A 1 93 ? 43.336 65.888 26.704 0.50 20.67 115 GLU A O 1
ATOM 695 N N . VAL A 1 94 ? 43.269 65.572 24.472 1.00 18.18 116 VAL A N 1
ATOM 696 C CA . VAL A 1 94 ? 43.191 66.984 24.134 1.00 18.79 116 VAL A CA 1
ATOM 697 C C . VAL A 1 94 ? 42.254 67.189 22.922 1.00 22.12 116 VAL A C 1
ATOM 698 O O . VAL A 1 94 ? 41.912 66.234 22.225 1.00 21.32 116 VAL A O 1
ATOM 702 N N . ASN A 1 95 ? 41.804 68.427 22.719 1.00 18.05 117 ASN A N 1
ATOM 703 C CA . ASN A 1 95 ? 41.091 68.760 21.502 1.00 17.59 117 ASN A CA 1
ATOM 704 C C . ASN A 1 95 ? 41.794 69.957 20.860 1.00 19.49 117 ASN A C 1
ATOM 705 O O . ASN A 1 95 ? 42.493 70.710 21.542 1.00 18.83 117 ASN A O 1
ATOM 710 N N . LEU A 1 96 ? 41.614 70.119 19.560 1.00 17.24 118 LEU A N 1
ATOM 711 C CA . LEU A 1 96 ? 42.179 71.263 18.859 1.00 17.18 118 LEU A CA 1
ATOM 712 C C . LEU A 1 96 ? 41.063 71.9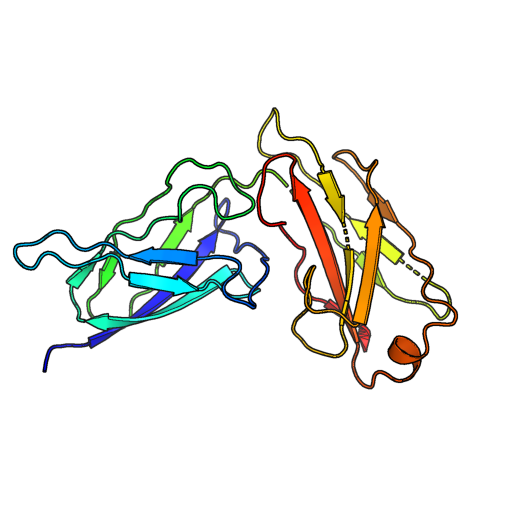58 18.098 1.00 19.89 118 LEU A C 1
ATOM 713 O O . LEU A 1 96 ? 40.453 71.338 17.242 1.00 18.00 118 LEU A O 1
ATOM 718 N N . GLU A 1 97 ? 40.765 73.224 18.463 1.00 19.03 119 GLU A N 1
ATOM 719 C CA . GLU A 1 97 ? 39.709 74.042 17.839 1.00 19.07 119 GLU A CA 1
ATOM 720 C C . GLU A 1 97 ? 40.207 74.688 16.566 1.00 20.44 119 GLU A C 1
ATOM 721 O O . GLU A 1 97 ? 41.284 75.303 16.540 1.00 20.81 119 GLU A O 1
ATOM 727 N N . VAL A 1 98 ? 39.431 74.522 15.491 1.00 16.07 120 VAL A N 1
ATOM 728 C CA . VAL A 1 98 ? 39.724 75.126 14.183 1.00 14.62 120 VAL A CA 1
ATOM 729 C C . VAL A 1 98 ? 38.483 75.895 13.690 1.00 20.67 120 VAL A C 1
ATOM 730 O O . VAL A 1 98 ? 37.420 75.824 14.326 1.00 19.41 120 VAL A O 1
ATOM 734 N N . THR A 1 99 ? 38.618 76.630 12.567 1.00 17.89 121 THR A N 1
ATOM 735 C CA . THR A 1 99 ? 37.479 77.364 12.001 1.00 19.27 121 THR A CA 1
ATOM 736 C C . THR A 1 99 ? 37.171 76.800 10.619 1.00 20.99 121 THR A C 1
ATOM 737 O O . THR A 1 99 ? 37.809 77.218 9.646 1.00 20.34 121 THR A O 1
ATOM 741 N N . PRO A 1 100 ? 36.229 75.838 10.526 1.00 18.96 122 PRO A N 1
ATOM 742 C CA . PRO A 1 100 ? 35.887 75.270 9.205 1.00 18.02 122 PRO A CA 1
ATOM 743 C C . PRO A 1 100 ? 35.269 76.316 8.288 1.00 20.27 122 PRO A C 1
ATOM 744 O O . PRO A 1 100 ? 34.647 77.254 8.784 1.00 19.83 122 PRO A O 1
ATOM 748 N N . TYR A 1 101 ? 35.407 76.150 6.957 1.00 17.67 123 TYR A N 1
ATOM 749 C CA . TYR A 1 101 ? 34.766 77.068 5.991 1.00 17.74 123 TYR A CA 1
ATOM 750 C C . TYR A 1 101 ? 33.253 76.847 6.028 1.00 21.54 123 TYR A C 1
ATOM 751 O O . TYR A 1 101 ? 32.482 77.798 6.055 1.00 22.47 123 TYR A O 1
ATOM 760 N N . PHE A 1 102 ? 32.856 75.569 6.066 1.00 17.57 124 PHE A N 1
ATOM 761 C CA . PHE A 1 102 ? 31.470 75.102 6.071 1.00 16.91 124 PHE A CA 1
ATOM 762 C C . PHE A 1 102 ? 31.250 73.961 7.055 1.00 19.88 124 PHE A C 1
ATOM 763 O O . PHE A 1 102 ? 32.171 73.221 7.380 1.00 18.04 124 PHE A O 1
ATOM 779 N N . ILE A 1 104 ? 28.250 70.782 7.699 1.00 17.08 126 ILE A N 1
ATOM 780 C CA . ILE A 1 104 ? 27.132 70.011 7.166 1.00 17.00 126 ILE A CA 1
ATOM 781 C C . ILE A 1 104 ? 26.309 69.574 8.369 1.00 21.94 126 ILE A C 1
ATOM 782 O O . ILE A 1 104 ? 26.885 69.121 9.357 1.00 20.41 126 ILE A O 1
ATOM 787 N N . SER A 1 105 ? 24.980 69.699 8.293 1.00 19.51 127 SER A N 1
ATOM 788 C CA . SER A 1 105 ? 24.106 69.263 9.385 1.00 20.31 127 SER A CA 1
ATOM 789 C C . SER A 1 105 ? 22.784 68.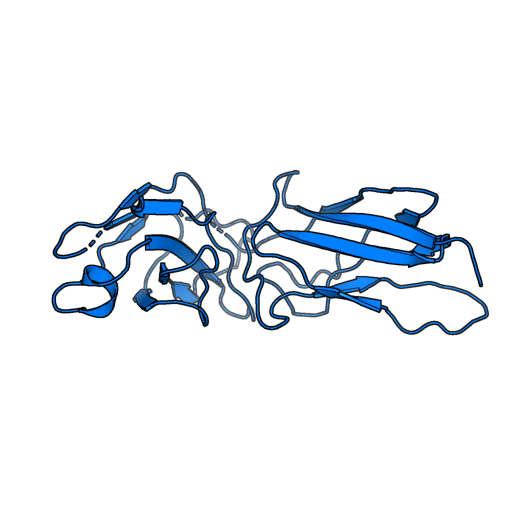735 8.832 1.00 24.37 127 SER A C 1
ATOM 790 O O . SER A 1 105 ? 22.530 68.869 7.636 1.00 22.39 127 SER A O 1
ATOM 793 N N . ASN A 1 106 ? 21.955 68.123 9.711 1.00 22.04 128 ASN A N 1
ATOM 794 C CA . ASN A 1 106 ? 20.613 67.606 9.400 1.00 22.85 128 ASN A CA 1
ATOM 795 C C . ASN A 1 106 ? 20.617 66.644 8.193 1.00 24.94 128 ASN A C 1
ATOM 796 O O . ASN A 1 106 ? 19.699 66.676 7.378 1.00 25.16 128 ASN A O 1
ATOM 801 N N . GLU A 1 107 ? 21.634 65.787 8.089 1.00 22.08 129 GLU A N 1
ATOM 802 C CA . GLU A 1 107 ? 21.766 64.878 6.936 1.00 21.78 129 GLU A CA 1
ATOM 803 C C . GLU A 1 107 ? 20.766 63.751 6.940 1.00 25.25 129 GLU A C 1
ATOM 804 O O . GLU A 1 107 ? 20.561 63.076 7.954 1.00 25.83 129 GLU A O 1
ATOM 810 N N . GLN A 1 108 ? 20.165 63.527 5.779 1.00 20.70 130 GLN A N 1
ATOM 811 C CA . GLN A 1 108 ? 19.256 62.406 5.541 1.00 20.62 130 GLN A CA 1
ATOM 812 C C . GLN A 1 108 ? 19.705 61.752 4.242 1.00 23.39 130 GLN A C 1
ATOM 813 O O . GLN A 1 108 ? 19.541 62.338 3.166 1.00 21.39 130 GLN A O 1
ATOM 819 N N . LEU A 1 109 ? 20.389 60.606 4.365 1.00 20.55 131 LEU A N 1
ATOM 820 C CA . LEU A 1 109 ? 20.966 59.882 3.219 1.00 19.89 131 LEU A CA 1
ATOM 821 C C . LEU A 1 109 ? 20.272 58.549 3.032 1.00 26.30 131 LEU A C 1
ATOM 822 O O . LEU A 1 109 ? 20.090 57.804 3.991 1.00 25.07 131 LEU A O 1
ATOM 827 N N . SER A 1 110 ? 19.899 58.237 1.793 1.00 21.36 132 SER A N 1
ATOM 828 C CA . SER A 1 110 ? 19.210 56.977 1.517 1.00 22.00 132 SER A CA 1
ATOM 829 C C . SER A 1 110 ? 19.449 56.548 0.078 1.00 26.23 132 SER A C 1
ATOM 830 O O . SER A 1 110 ? 19.908 57.360 -0.748 1.00 23.86 132 SER A O 1
ATOM 833 N N . VAL A 1 111 ? 19.133 55.282 -0.228 1.00 21.86 133 VAL A N 1
ATOM 834 C CA . VAL A 1 111 ? 19.279 54.752 -1.575 1.00 22.40 133 VAL A CA 1
ATOM 835 C C . VAL A 1 111 ? 18.037 53.967 -1.943 1.00 28.83 133 VAL A C 1
ATOM 836 O O . VAL A 1 111 ? 17.492 53.234 -1.116 1.00 28.27 133 VAL A O 1
ATOM 840 N N . THR A 1 112 ? 17.611 54.114 -3.186 1.00 28.19 134 THR A N 1
ATOM 841 C CA . THR A 1 112 ? 16.554 53.312 -3.790 1.00 28.66 134 THR A CA 1
ATOM 842 C C . THR A 1 112 ? 17.266 52.409 -4.810 1.00 34.11 134 THR A C 1
ATOM 843 O O . THR A 1 112 ? 18.498 52.330 -4.802 1.00 33.84 134 THR A O 1
ATOM 847 N N . GLY A 1 113 ? 16.517 51.758 -5.689 1.00 32.41 135 GLY A N 1
ATOM 848 C CA . GLY A 1 113 ? 17.133 50.978 -6.753 1.00 32.85 135 GLY A CA 1
ATOM 849 C C . GLY A 1 113 ? 17.680 51.883 -7.851 1.00 36.30 135 GLY A C 1
ATOM 850 O O . GLY A 1 113 ? 18.602 51.499 -8.569 1.00 38.44 135 GLY A O 1
ATOM 851 N N . SER A 1 114 ? 17.139 53.114 -7.958 1.00 28.82 136 SER A N 1
ATOM 852 C CA . SER A 1 114 ? 17.438 54.081 -9.009 1.00 26.81 136 SER A CA 1
ATOM 853 C C . SER A 1 114 ? 18.343 55.250 -8.548 1.00 26.00 136 SER A C 1
ATOM 854 O O . SER A 1 114 ? 19.127 55.757 -9.357 1.00 24.66 136 SER A O 1
ATOM 857 N N . ALA A 1 115 ? 18.249 55.681 -7.279 1.00 20.58 137 ALA A N 1
ATOM 858 C CA . ALA A 1 115 ? 19.004 56.876 -6.893 1.00 20.32 137 ALA A CA 1
ATOM 859 C C . ALA A 1 115 ? 19.505 56.899 -5.458 1.00 23.25 137 ALA A C 1
ATOM 860 O O . ALA A 1 115 ? 18.962 56.231 -4.585 1.00 24.71 137 ALA A O 1
ATOM 870 N N . ASN A 1 117 ? 19.571 59.537 -2.618 1.00 18.43 139 ASN A N 1
ATOM 871 C CA . ASN A 1 117 ? 18.890 60.763 -2.194 1.00 19.74 139 ASN A CA 1
ATOM 872 C C . ASN A 1 117 ? 19.603 61.323 -0.971 1.00 23.97 139 ASN A C 1
ATOM 873 O O . ASN A 1 117 ? 19.918 60.576 -0.037 1.00 24.63 139 ASN A O 1
ATOM 878 N N . ALA A 1 118 ? 19.913 62.620 -1.005 1.00 18.66 140 ALA A N 1
ATOM 879 C CA . ALA A 1 118 ? 20.624 63.292 0.082 1.00 17.58 140 ALA A CA 1
ATOM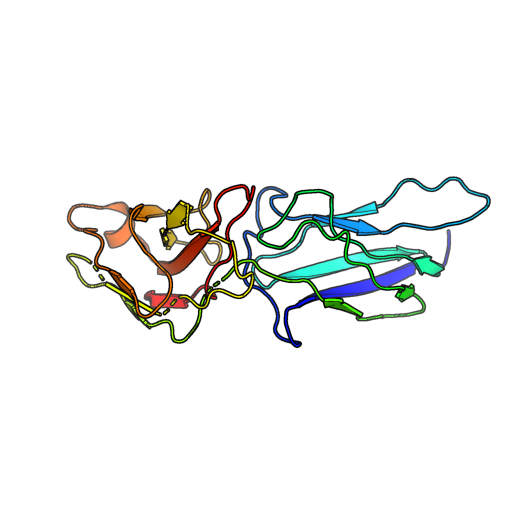 880 C C . ALA A 1 118 ? 20.015 64.668 0.325 1.00 22.87 140 ALA A C 1
ATOM 881 O O . ALA A 1 118 ? 19.957 65.502 -0.587 1.00 21.52 140 ALA A O 1
ATOM 883 N N . SER A 1 119 ? 19.463 64.859 1.526 1.00 19.51 141 SER A N 1
ATOM 884 C CA . SER A 1 119 ? 18.937 66.147 1.955 1.00 19.85 141 SER A CA 1
ATOM 885 C C . SER A 1 119 ? 19.755 66.558 3.158 1.00 22.45 141 SER A C 1
ATOM 886 O O . SER A 1 119 ? 19.982 65.724 4.032 1.00 21.21 141 SER A O 1
ATOM 889 N N . PHE A 1 120 ? 20.251 67.802 3.189 1.00 18.92 142 PHE A N 1
ATOM 890 C CA . PHE A 1 120 ? 21.082 68.284 4.299 1.00 18.62 142 PHE A CA 1
ATOM 891 C C . PHE A 1 120 ? 21.216 69.784 4.227 1.00 23.90 142 PHE A C 1
ATOM 892 O O . PHE A 1 120 ? 20.743 70.410 3.267 1.00 24.36 142 PHE A O 1
ATOM 908 N N . ILE A 1 122 ? 23.913 73.092 4.521 1.00 19.40 144 ILE A N 1
ATOM 909 C CA . ILE A 1 122 ? 25.293 73.563 4.418 1.00 18.90 144 ILE A CA 1
ATOM 910 C C . ILE A 1 122 ? 25.303 74.930 5.050 1.00 24.11 144 ILE A C 1
ATOM 911 O O . ILE A 1 122 ? 24.641 75.850 4.549 1.00 24.90 144 ILE A O 1
ATOM 916 N N . ASN A 1 123 ? 25.993 75.042 6.170 1.00 20.12 145 ASN A N 1
ATOM 917 C CA . ASN A 1 123 ? 26.112 76.282 6.931 1.00 21.64 145 ASN A CA 1
ATOM 918 C C . ASN A 1 123 ? 27.459 76.921 6.652 1.00 26.05 145 ASN A C 1
ATOM 919 O O . ASN A 1 123 ? 28.495 76.291 6.896 1.00 25.22 145 ASN A O 1
ATOM 924 N N . ARG A 1 124 ? 27.451 78.178 6.178 1.00 21.97 146 ARG A N 1
ATOM 925 C CA . ARG A 1 124 ? 28.686 78.914 5.922 1.00 20.97 146 ARG A CA 1
ATOM 926 C C . ARG A 1 124 ? 29.203 79.498 7.244 1.00 25.11 146 ARG A C 1
ATOM 927 O O . ARG A 1 124 ? 28.489 80.265 7.904 1.00 25.92 146 ARG A O 1
ATOM 935 N N . ILE A 1 125 ? 30.411 79.104 7.645 1.00 20.97 147 ILE A N 1
ATOM 936 C CA . ILE A 1 125 ? 31.047 79.589 8.885 1.00 20.75 147 ILE A CA 1
ATOM 937 C C . ILE A 1 125 ? 31.935 80.799 8.578 1.00 24.46 147 ILE A C 1
ATOM 938 O O . ILE A 1 125 ? 31.925 81.767 9.347 1.00 24.89 147 ILE A O 1
ATOM 943 N N . VAL A 1 126 ? 32.729 80.736 7.487 1.00 21.51 148 VAL A N 1
ATOM 944 C CA . VAL A 1 126 ? 33.652 81.827 7.121 1.00 22.54 148 VAL A CA 1
ATOM 945 C C . VAL A 1 126 ? 32.912 82.739 6.131 1.00 25.56 148 VAL A C 1
ATOM 946 O O . VAL A 1 126 ? 32.468 82.257 5.103 1.00 23.40 148 VAL A O 1
ATOM 950 N N . PRO A 1 127 ? 32.746 84.044 6.444 1.00 26.78 149 PRO A N 1
ATOM 951 C CA . PRO A 1 127 ? 31.912 84.922 5.599 1.00 28.38 149 PRO A CA 1
ATOM 952 C C . PRO A 1 127 ? 32.228 84.977 4.105 1.00 31.73 149 PRO A C 1
ATOM 953 O O . PRO A 1 127 ? 31.294 85.119 3.316 1.00 31.79 149 PRO A O 1
ATOM 957 N N . ASP A 1 128 ? 33.498 84.892 3.708 1.00 29.10 150 ASP A N 1
ATOM 958 C CA . ASP A 1 128 ? 33.799 85.013 2.277 1.00 30.92 150 ASP A CA 1
ATOM 959 C C . ASP A 1 128 ? 34.082 83.661 1.599 1.00 31.42 150 ASP A C 1
ATOM 960 O O . ASP A 1 128 ? 34.526 83.638 0.453 1.00 31.51 150 ASP A O 1
ATOM 965 N N . ALA A 1 129 ? 33.773 82.545 2.274 1.00 25.03 151 ALA A N 1
ATOM 966 C CA . ALA A 1 129 ? 33.995 81.226 1.688 1.00 23.68 151 ALA A CA 1
ATOM 967 C C . ALA A 1 129 ? 32.927 80.907 0.649 1.00 26.06 151 ALA A C 1
ATOM 968 O O . ALA A 1 129 ? 31.759 81.303 0.791 1.00 25.44 151 ALA A O 1
ATOM 970 N N . LYS A 1 130 ? 33.339 80.170 -0.391 1.00 21.14 152 LYS A N 1
ATOM 971 C CA . LYS A 1 130 ? 32.479 79.752 -1.491 1.00 20.95 152 LYS A CA 1
ATOM 972 C C . LYS A 1 130 ? 32.583 78.248 -1.664 1.00 23.25 152 LYS A C 1
ATOM 973 O O . LYS A 1 130 ? 33.673 77.692 -1.498 1.00 20.45 152 LYS A O 1
ATOM 979 N N . ILE A 1 131 ? 31.495 77.608 -2.088 1.00 20.67 153 ILE A N 1
ATOM 980 C CA . ILE A 1 131 ? 31.513 76.147 -2.298 1.00 19.55 153 ILE A CA 1
ATOM 981 C C . ILE A 1 131 ? 32.084 75.829 -3.683 1.00 23.62 153 ILE A C 1
ATOM 982 O O . ILE A 1 131 ? 31.623 76.383 -4.673 1.00 23.43 153 ILE A O 1
ATOM 987 N N . SER A 1 132 ? 33.092 74.943 -3.742 1.00 19.52 154 SER A N 1
ATOM 988 C CA . SER A 1 132 ? 33.703 74.487 -5.000 1.00 20.18 154 SER A CA 1
ATOM 989 C C . SER A 1 132 ? 32.881 73.295 -5.547 1.00 23.79 154 SER A C 1
ATOM 990 O O . SER A 1 132 ? 32.417 73.319 -6.695 1.00 23.04 154 SER A O 1
ATOM 993 N N . ARG A 1 133 ? 32.630 72.287 -4.684 1.00 18.92 155 ARG A N 1
ATOM 994 C CA . ARG A 1 133 ? 31.806 71.156 -5.080 1.00 18.40 155 ARG A CA 1
ATOM 995 C C . ARG A 1 133 ? 31.216 70.452 -3.875 1.00 20.39 155 ARG A C 1
ATOM 996 O O . ARG A 1 133 ? 31.750 70.537 -2.767 1.00 18.23 155 ARG A O 1
ATOM 1004 N N . VAL A 1 134 ? 30.092 69.783 -4.120 1.00 16.66 156 VAL A N 1
ATOM 1005 C CA . VAL A 1 134 ? 29.392 68.932 -3.168 1.00 16.71 156 VAL A CA 1
ATOM 1006 C C . VAL A 1 134 ? 29.453 67.513 -3.755 1.00 20.12 156 VAL A C 1
ATOM 1007 O O . VAL A 1 134 ? 29.235 67.324 -4.962 1.00 20.45 156 VAL A O 1
ATOM 1019 N N . LEU A 1 136 ? 28.335 63.324 -3.393 1.00 16.17 158 LEU A N 1
ATOM 1020 C CA . LEU A 1 136 ? 27.484 62.239 -2.894 1.00 16.41 158 LEU A CA 1
ATOM 1021 C C . LEU A 1 136 ? 28.299 60.982 -3.069 1.00 19.43 158 LEU A C 1
ATOM 1022 O O . LEU A 1 136 ? 28.777 60.726 -4.173 1.00 18.44 158 LEU A O 1
ATOM 1027 N N . LEU A 1 137 ? 28.555 60.253 -1.968 1.00 15.42 159 LEU A N 1
ATOM 1028 C CA . LEU A 1 137 ? 29.431 59.088 -1.981 1.00 14.55 159 LEU A CA 1
ATOM 1029 C C . LEU A 1 137 ? 28.807 57.847 -1.400 1.00 17.52 159 LEU A C 1
ATOM 1030 O O . LEU A 1 137 ? 28.049 57.920 -0.422 1.00 16.70 159 LEU A O 1
ATOM 1035 N N . LEU A 1 138 ? 29.167 56.686 -1.976 1.00 14.44 160 LEU A N 1
ATOM 1036 C CA . LEU A 1 138 ? 28.805 55.375 -1.450 1.00 16.04 160 LEU A CA 1
ATOM 1037 C C . LEU A 1 138 ? 30.068 54.529 -1.374 1.00 19.14 160 LEU A C 1
ATOM 1038 O O . LEU A 1 138 ? 30.955 54.663 -2.227 1.00 18.02 160 LEU A O 1
ATOM 1043 N N . SER A 1 139 ? 30.152 53.675 -0.357 1.00 15.98 161 SER A N 1
ATOM 1044 C CA . SER A 1 139 ? 31.284 52.773 -0.197 1.00 14.56 161 SER A CA 1
ATOM 1045 C C . SER A 1 139 ? 30.795 51.400 0.258 1.00 20.52 161 SER A C 1
ATOM 1046 O O . SER A 1 139 ? 29.769 51.326 0.936 1.00 19.89 161 SER A O 1
ATOM 1049 N N . LYS A 1 140 ? 31.530 50.323 -0.092 1.00 18.42 162 LYS A N 1
ATOM 1050 C CA . LYS A 1 140 ? 31.299 48.954 0.402 1.00 19.31 162 LYS A CA 1
ATOM 1051 C C . LYS A 1 140 ? 31.827 48.779 1.836 1.00 21.40 162 LYS A C 1
ATOM 1052 O O . LYS A 1 140 ? 31.615 47.714 2.436 1.00 21.63 162 LYS A O 1
ATOM 1058 N N . THR A 1 141 ? 32.679 49.717 2.291 1.00 17.66 163 THR A N 1
ATOM 1059 C CA . THR A 1 141 ? 33.343 49.641 3.601 1.00 17.29 163 THR A CA 1
ATOM 1060 C C . THR A 1 141 ? 33.015 50.846 4.462 1.00 19.18 163 THR A C 1
ATOM 1061 O O . THR A 1 141 ? 32.455 51.827 3.972 1.00 17.88 163 THR A O 1
ATOM 1065 N N . GLN A 1 142 ? 33.434 50.796 5.750 1.00 18.03 164 GLN A N 1
ATOM 1066 C CA . GLN A 1 142 ? 33.247 51.889 6.725 1.00 17.69 164 GLN A CA 1
ATOM 1067 C C . GLN A 1 142 ? 33.983 53.150 6.303 1.00 20.58 164 GLN A C 1
ATOM 1068 O O . GLN A 1 142 ? 33.736 54.212 6.875 1.00 21.20 164 GLN A O 1
ATOM 1074 N N . PHE A 1 143 ? 34.934 53.032 5.343 1.00 16.68 165 PHE A N 1
ATOM 1075 C CA . PHE A 1 143 ? 35.679 54.211 4.863 1.00 16.30 165 PHE A CA 1
ATOM 1076 C C . PHE A 1 143 ? 35.057 54.760 3.590 1.00 20.26 165 PHE A C 1
ATOM 1077 O O . PHE A 1 143 ? 34.916 54.027 2.600 1.00 20.72 165 PHE A O 1
ATOM 1085 N N . ALA A 1 144 ? 34.691 56.047 3.607 1.00 17.50 166 ALA A N 1
ATOM 1086 C CA . ALA A 1 144 ? 34.116 56.699 2.417 1.00 17.36 166 ALA A CA 1
ATOM 1087 C C . ALA A 1 144 ? 34.642 58.102 2.323 1.00 21.35 166 ALA A C 1
ATOM 1088 O O . ALA A 1 144 ? 34.530 58.854 3.289 1.00 21.72 166 ALA A O 1
ATOM 1090 N N . ASP A 1 145 ? 35.237 58.463 1.184 1.00 16.24 167 ASP A N 1
ATOM 1091 C CA . ASP A 1 145 ? 35.724 59.833 0.963 1.00 16.27 167 ASP A CA 1
ATOM 1092 C C . ASP A 1 145 ? 35.850 60.089 -0.546 1.00 21.20 167 ASP A C 1
ATOM 1093 O O . ASP A 1 145 ? 35.440 59.236 -1.342 1.00 20.65 167 ASP A O 1
ATOM 1098 N N . ASP A 1 146 ? 36.365 61.266 -0.943 1.00 18.85 168 ASP A N 1
ATOM 1099 C CA . ASP A 1 146 ? 36.460 61.646 -2.357 1.00 21.12 168 ASP A CA 1
ATOM 1100 C C . ASP A 1 146 ? 37.330 60.678 -3.202 1.00 24.68 168 ASP A C 1
ATOM 1101 O O . ASP A 1 146 ? 37.132 60.607 -4.415 1.00 23.81 168 ASP A O 1
ATOM 1106 N N . VAL A 1 147 ? 38.247 59.914 -2.554 1.00 22.08 169 VAL A N 1
A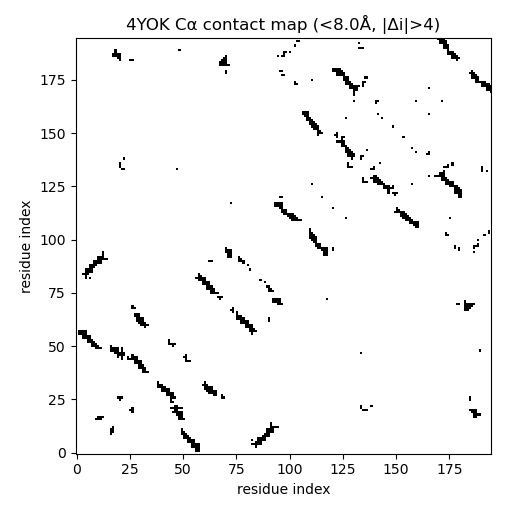TOM 1107 C CA . VAL A 1 147 ? 39.130 58.949 -3.250 1.00 23.38 169 VAL A CA 1
ATOM 1108 C C . VAL A 1 147 ? 38.636 57.526 -2.993 1.00 27.06 169 VAL A C 1
ATOM 1109 O O . VAL A 1 147 ? 38.650 56.704 -3.899 1.00 28.91 169 VAL A O 1
ATOM 1113 N N . ASN A 1 148 ? 38.228 57.232 -1.756 1.00 23.29 170 ASN A N 1
ATOM 1114 C CA . ASN A 1 148 ? 37.820 55.900 -1.336 1.00 22.73 170 ASN A CA 1
ATOM 1115 C C . ASN A 1 148 ? 36.339 55.754 -1.390 1.00 22.84 170 ASN A C 1
ATOM 1116 O O . ASN A 1 148 ? 35.651 56.106 -0.450 1.00 22.11 170 ASN A O 1
ATOM 1121 N N . ASN A 1 149 ? 35.840 55.210 -2.484 1.00 18.93 171 ASN A N 1
ATOM 1122 C CA . ASN A 1 149 ? 34.416 55.014 -2.649 1.00 19.43 171 ASN A CA 1
ATOM 1123 C C . ASN A 1 149 ? 34.146 54.064 -3.809 1.00 23.50 171 ASN A C 1
ATOM 1124 O O . ASN A 1 149 ? 35.022 53.841 -4.646 1.00 22.68 171 ASN A O 1
ATOM 1129 N N . LEU A 1 150 ? 32.913 53.570 -3.877 1.00 21.77 172 LEU A N 1
ATOM 1130 C CA . LEU A 1 150 ? 32.390 52.714 -4.931 1.00 24.22 172 LEU A CA 1
ATOM 1131 C C . LEU A 1 150 ? 31.598 53.547 -5.949 1.00 25.55 172 LEU A C 1
ATOM 1132 O O . LEU A 1 150 ? 31.408 53.138 -7.102 1.00 26.45 172 LEU A O 1
ATOM 1137 N N . TYR A 1 151 ? 31.085 54.706 -5.504 1.00 19.16 173 TYR A N 1
ATOM 1138 C CA . TYR A 1 151 ? 30.284 55.611 -6.326 1.00 18.37 173 TYR A CA 1
ATOM 1139 C C . TYR A 1 151 ? 30.486 57.027 -5.830 1.00 18.00 173 TYR A C 1
ATOM 1140 O O . TYR A 1 151 ? 30.486 57.256 -4.614 1.00 17.02 173 TYR A O 1
ATOM 1149 N N . ARG A 1 152 ? 30.628 57.971 -6.778 1.00 14.83 174 ARG A N 1
ATOM 1150 C CA . ARG A 1 152 ? 30.798 59.379 -6.470 1.00 14.05 174 ARG A CA 1
ATOM 1151 C C . ARG A 1 152 ? 30.087 60.181 -7.530 1.00 19.48 174 ARG A C 1
ATOM 1152 O O . ARG A 1 152 ? 30.265 59.901 -8.721 1.00 18.07 174 ARG A O 1
ATOM 1160 N N . GLN A 1 153 ? 29.304 61.178 -7.104 1.00 16.92 175 GLN A N 1
ATOM 1161 C CA . GLN A 1 153 ? 28.668 62.123 -8.031 1.00 17.05 175 GLN A CA 1
ATOM 1162 C C . GLN A 1 153 ? 28.875 63.519 -7.480 1.00 20.86 175 GLN A C 1
ATOM 1163 O O . GLN A 1 153 ? 28.476 63.785 -6.342 1.00 19.74 175 GLN A O 1
ATOM 1169 N N . ASP A 1 154 ? 29.488 64.408 -8.278 1.00 18.47 176 ASP A N 1
ATOM 1170 C CA . ASP A 1 154 ? 29.731 65.805 -7.881 1.00 17.94 176 ASP A CA 1
ATOM 1171 C C . ASP A 1 154 ? 28.662 66.732 -8.406 1.00 20.09 176 ASP A C 1
ATOM 1172 O O . ASP A 1 154 ? 28.085 66.497 -9.471 1.00 19.05 176 ASP A O 1
ATOM 1177 N N . PHE A 1 155 ? 28.403 67.805 -7.645 1.00 18.24 177 PHE A N 1
ATOM 1178 C CA . PHE A 1 155 ? 27.456 68.899 -7.949 1.00 17.78 177 PHE A CA 1
ATOM 1179 C C . PHE A 1 155 ? 28.275 70.181 -7.775 1.00 22.80 177 PHE A C 1
ATOM 1180 O O . PHE A 1 155 ? 28.891 70.373 -6.723 1.00 23.91 177 PHE A O 1
ATOM 1188 N N . SER A 1 156 ? 28.356 71.020 -8.823 1.00 20.91 178 SER A N 1
ATOM 1189 C CA . SER A 1 156 ? 29.255 72.183 -8.805 1.00 22.16 178 SER A CA 1
ATOM 1190 C C . SER A 1 156 ? 28.547 73.537 -8.665 1.00 27.98 178 SER A C 1
ATOM 1191 O O . SER A 1 156 ? 29.219 74.573 -8.683 1.00 29.44 178 SER A O 1
ATOM 1194 N N . ASP A 1 157 ? 27.217 73.552 -8.546 1.00 22.65 179 ASP A N 1
ATOM 1195 C CA . ASP A 1 157 ? 26.507 74.847 -8.499 1.00 23.54 179 ASP A CA 1
ATOM 1196 C C . ASP A 1 157 ? 25.719 75.047 -7.189 1.00 30.42 179 ASP A C 1
ATOM 1197 O O . ASP A 1 157 ? 24.815 75.882 -7.137 1.00 33.05 179 ASP A O 1
ATOM 1202 N N . VAL A 1 158 ? 26.072 74.300 -6.138 1.00 24.60 180 VAL A N 1
ATOM 1203 C CA . VAL A 1 158 ? 25.405 74.377 -4.829 1.00 23.37 180 VAL A CA 1
ATOM 1204 C C . VAL A 1 158 ? 25.885 75.601 -4.057 1.00 25.76 180 VAL A C 1
ATOM 1205 O O . VAL A 1 158 ? 27.070 75.944 -4.085 1.00 25.95 180 VAL A O 1
ATOM 1209 N N . VAL A 1 159 ? 24.959 76.245 -3.348 1.00 22.90 181 VAL A N 1
ATOM 1210 C CA . VAL A 1 159 ? 25.247 77.406 -2.498 1.00 23.38 181 VAL A CA 1
ATOM 1211 C C . VAL A 1 159 ? 24.830 77.049 -1.048 1.00 26.18 181 VAL A C 1
ATOM 1212 O O . VAL A 1 159 ? 24.040 76.124 -0.876 1.00 23.86 181 VAL A O 1
ATOM 1216 N N . PRO A 1 160 ? 25.306 77.772 0.002 1.00 24.67 182 PRO A N 1
ATOM 1217 C CA . PRO A 1 160 ? 24.876 77.446 1.375 1.00 24.75 182 PRO A CA 1
ATOM 1218 C C . PRO A 1 160 ? 23.360 77.544 1.563 1.00 28.42 182 PRO A C 1
ATOM 1219 O O . PRO A 1 160 ? 22.679 78.316 0.873 1.00 28.13 182 PRO A O 1
ATOM 1223 N N . GLY A 1 161 ? 22.859 76.750 2.499 1.00 23.52 183 GLY A N 1
ATOM 1224 C CA . GLY A 1 161 ? 21.443 76.645 2.822 1.00 23.98 183 GLY A CA 1
ATOM 1225 C C . GLY A 1 161 ? 20.964 75.211 2.752 1.00 27.01 183 GLY A C 1
ATOM 1226 O O . GLY A 1 161 ? 21.759 74.279 2.905 1.00 24.63 183 GLY A O 1
ATOM 1227 N N . SER A 1 162 ? 19.662 75.019 2.503 1.00 26.25 184 SER A N 1
ATOM 1228 C CA . SER A 1 162 ? 19.079 73.677 2.394 1.00 25.90 184 SER A CA 1
ATOM 1229 C C . SER A 1 162 ? 19.449 73.080 1.051 1.00 28.79 184 SER A C 1
ATOM 1230 O O . SER A 1 162 ? 19.406 73.778 0.036 1.00 31.57 184 SER A O 1
ATOM 1233 N N . VAL A 1 163 ? 19.870 71.815 1.040 1.00 21.25 185 VAL A N 1
ATOM 1234 C CA . VAL A 1 163 ? 20.293 71.137 -0.181 1.00 20.87 185 VAL A CA 1
ATOM 1235 C C . VAL A 1 163 ? 19.462 69.849 -0.349 1.00 23.03 185 VAL A C 1
ATOM 1236 O O . VAL A 1 163 ? 19.183 69.160 0.642 1.00 20.68 185 VAL A O 1
ATOM 1240 N N . ASN A 1 164 ? 19.014 69.579 -1.590 1.00 18.15 186 ASN A N 1
ATOM 1241 C CA . ASN A 1 164 ? 18.211 68.400 -1.952 1.00 18.12 186 ASN A CA 1
ATOM 1242 C C . ASN A 1 164 ? 18.758 67.805 -3.253 1.00 21.44 186 ASN A C 1
ATOM 1243 O O . ASN A 1 164 ? 18.554 68.373 -4.320 1.00 20.85 186 ASN A O 1
ATOM 1248 N N . LEU A 1 165 ? 19.520 66.715 -3.152 1.00 19.41 187 LEU A N 1
ATOM 1249 C CA . 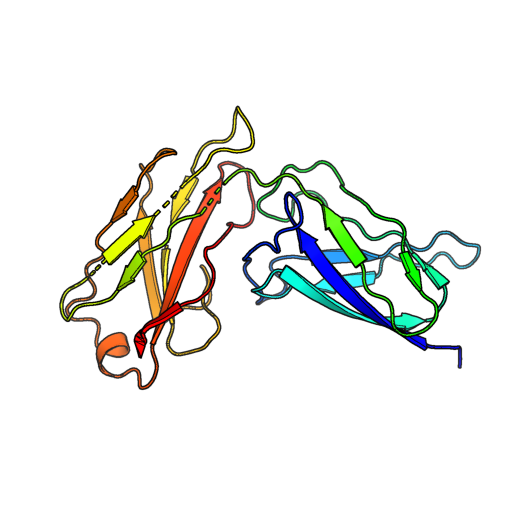LEU A 1 165 ? 20.205 66.105 -4.299 1.00 19.81 187 LEU A CA 1
ATOM 1250 C C . LEU A 1 165 ? 19.797 64.660 -4.528 1.00 26.95 187 LEU A C 1
ATOM 1251 O O . LEU A 1 165 ? 19.479 63.925 -3.583 1.00 25.14 187 LEU A O 1
ATOM 1256 N N . SER A 1 166 ? 19.802 64.260 -5.805 1.00 24.24 188 SER A N 1
ATOM 1257 C CA . SER A 1 166 ? 19.521 62.882 -6.228 1.00 23.69 188 SER A CA 1
ATOM 1258 C C . SER A 1 166 ? 20.538 62.499 -7.268 1.00 24.09 188 SER A C 1
ATOM 1259 O O . SER A 1 166 ? 20.682 63.200 -8.269 1.00 23.28 188 SER A O 1
ATOM 1262 N N . ALA A 1 167 ? 21.296 61.453 -6.994 1.00 17.84 189 ALA A N 1
ATOM 1263 C CA . ALA A 1 167 ? 22.342 60.958 -7.897 1.00 17.38 189 ALA A CA 1
ATOM 1264 C C . ALA A 1 167 ? 21.871 59.654 -8.505 1.00 21.50 189 ALA A C 1
ATOM 1265 O O . ALA A 1 167 ? 21.373 58.781 -7.779 1.00 20.81 189 ALA A O 1
ATOM 1267 N N . ASP A 1 168 ? 21.985 59.528 -9.831 1.00 17.67 190 ASP A N 1
ATOM 1268 C CA . ASP A 1 168 ? 21.513 58.335 -10.535 1.00 17.68 190 ASP A CA 1
ATOM 1269 C C . ASP A 1 168 ? 22.492 57.176 -10.337 1.00 21.11 190 ASP A C 1
ATOM 1270 O O . ASP A 1 168 ? 23.593 57.198 -10.880 1.00 20.64 190 ASP A O 1
ATOM 1275 N N . ILE A 1 169 ? 22.081 56.159 -9.563 1.00 18.71 191 ILE A N 1
ATOM 1276 C CA . ILE A 1 169 ? 22.922 54.986 -9.308 1.00 18.31 191 ILE A CA 1
ATOM 1277 C C . ILE A 1 169 ? 22.422 53.773 -10.124 1.00 24.11 191 ILE A C 1
ATOM 1278 O O . ILE A 1 169 ? 22.925 52.666 -9.934 1.00 23.83 191 ILE A O 1
ATOM 1283 N N . SER A 1 170 ? 21.406 53.956 -10.992 1.00 21.12 192 SER A N 1
ATOM 1284 C CA . SER A 1 170 ? 20.860 52.841 -11.783 1.00 23.93 192 SER A CA 1
ATOM 1285 C C . SER A 1 170 ? 21.930 52.252 -12.716 1.00 30.52 192 SER A C 1
ATOM 1286 O O . SER A 1 170 ? 22.843 52.958 -13.135 1.00 28.85 192 SER A O 1
ATOM 1289 N N . GLY A 1 171 ? 21.851 50.953 -12.974 1.00 31.72 193 GLY A N 1
ATOM 1290 C CA . GLY A 1 171 ? 22.841 50.291 -13.822 1.00 32.54 193 GLY A CA 1
ATOM 1291 C C . GLY A 1 171 ? 24.204 50.057 -13.181 1.00 36.84 193 GLY A C 1
ATOM 1292 O O . GLY A 1 171 ? 25.026 49.339 -13.763 1.00 38.23 193 GLY A O 1
ATOM 1293 N N . ASN A 1 172 ? 24.469 50.651 -11.982 1.00 29.66 194 ASN A N 1
ATOM 1294 C CA . ASN A 1 172 ? 25.729 50.449 -11.257 1.00 27.52 194 ASN A CA 1
ATOM 1295 C C . ASN A 1 172 ? 25.670 49.096 -10.534 1.00 30.94 194 ASN A C 1
ATOM 1296 O O . ASN A 1 172 ? 25.030 48.973 -9.467 1.00 28.85 194 ASN A O 1
ATOM 1301 N N . THR A 1 173 ? 26.334 48.082 -11.139 1.00 27.70 195 THR A N 1
ATOM 1302 C CA . THR A 1 173 ? 26.377 46.693 -10.673 1.00 28.72 195 THR A CA 1
ATOM 1303 C C . THR A 1 173 ? 27.118 46.521 -9.367 1.00 31.30 195 THR A C 1
ATOM 1304 O O . THR A 1 173 ? 26.767 45.620 -8.610 1.00 31.76 195 THR A O 1
ATOM 1308 N N . GLU A 1 174 ? 28.137 47.361 -9.092 1.00 26.84 196 GLU A N 1
ATOM 1309 C CA . GLU A 1 174 ? 28.919 47.277 -7.849 1.00 26.15 196 GLU A CA 1
ATOM 1310 C C . GLU A 1 174 ? 28.052 47.581 -6.620 1.00 25.90 196 GLU A C 1
ATOM 1311 O O . GLU A 1 174 ? 28.183 46.898 -5.608 1.00 25.99 196 GLU A O 1
ATOM 1317 N N . ILE A 1 175 ? 27.134 48.573 -6.726 1.00 21.43 197 ILE A N 1
ATOM 1318 C CA . ILE A 1 175 ? 26.214 48.927 -5.625 1.00 21.79 197 ILE A CA 1
ATOM 1319 C C . ILE A 1 175 ? 25.256 47.721 -5.340 1.00 24.10 197 ILE A C 1
ATOM 1320 O O . ILE A 1 175 ? 25.101 47.318 -4.190 1.00 23.16 197 ILE A O 1
ATOM 1325 N N . VAL A 1 176 ? 24.661 47.145 -6.399 1.00 21.03 198 VAL A N 1
ATOM 1326 C CA . VAL A 1 176 ? 23.725 46.018 -6.318 1.00 21.71 198 VAL A CA 1
ATOM 1327 C C . VAL A 1 176 ? 24.432 44.793 -5.666 1.00 27.35 198 VAL A C 1
ATOM 1328 O O . VAL A 1 176 ? 23.846 44.125 -4.814 1.00 27.93 198 VAL A O 1
ATOM 1332 N N . LYS A 1 177 ? 25.714 44.561 -6.020 1.00 24.41 199 LYS A N 1
ATOM 1333 C CA . LYS A 1 177 ? 26.541 43.441 -5.522 1.00 25.31 199 LYS A CA 1
ATOM 1334 C C . LYS A 1 177 ? 27.048 43.609 -4.087 1.00 27.42 199 LYS A C 1
ATOM 1335 O O . LYS A 1 177 ? 27.423 42.619 -3.460 1.00 27.08 199 LYS A O 1
ATOM 1341 N N . ALA A 1 178 ? 27.172 44.851 -3.619 1.00 24.52 200 ALA A N 1
ATOM 1342 C CA . ALA A 1 178 ? 27.738 45.173 -2.303 1.00 24.04 200 ALA A CA 1
ATOM 1343 C C . ALA A 1 178 ? 26.995 44.462 -1.146 1.00 28.18 200 ALA A C 1
ATOM 1344 O O . ALA A 1 178 ? 25.784 44.568 -1.064 1.00 29.07 200 ALA A O 1
ATOM 1346 N N . LYS A 1 179 ? 27.723 43.764 -0.254 1.00 24.42 201 LYS A N 1
ATOM 1347 C CA . LYS A 1 179 ? 27.088 43.094 0.898 1.00 26.12 201 LYS A CA 1
ATOM 1348 C C . LYS A 1 179 ? 26.811 44.098 2.012 1.00 30.30 201 LYS A C 1
ATOM 1349 O O . LYS A 1 179 ? 25.925 43.883 2.834 1.00 33.26 201 LYS A O 1
ATOM 1355 N N . ALA A 1 180 ? 27.567 45.179 2.040 1.00 23.17 202 ALA A N 1
ATOM 1356 C CA . ALA A 1 180 ? 27.386 46.278 2.990 1.00 22.14 202 ALA A CA 1
ATOM 1357 C C . ALA A 1 180 ? 27.491 47.556 2.212 1.00 25.39 202 ALA A C 1
ATOM 1358 O O . ALA A 1 180 ? 28.261 47.604 1.253 1.00 23.93 202 ALA A O 1
ATOM 1360 N N . LEU A 1 181 ? 26.723 48.584 2.594 1.00 22.95 203 LEU A N 1
ATOM 1361 C CA . LEU A 1 181 ? 26.758 49.845 1.864 1.00 21.75 203 LEU A CA 1
ATOM 1362 C C . LEU A 1 181 ? 26.742 51.007 2.834 1.00 22.41 203 LEU A C 1
ATOM 1363 O O . LEU A 1 181 ? 25.903 51.059 3.746 1.00 21.45 203 LEU A O 1
ATOM 1368 N N . TYR A 1 182 ? 27.668 51.942 2.631 1.00 18.56 204 TYR A N 1
ATOM 1369 C CA . TYR A 1 182 ? 27.834 53.119 3.495 1.00 16.75 204 TYR A CA 1
ATOM 1370 C C . TYR A 1 182 ? 27.738 54.391 2.667 1.00 20.89 204 TYR A C 1
ATOM 1371 O O . TYR A 1 182 ? 28.202 54.409 1.530 1.00 20.75 204 TYR A O 1
ATOM 1380 N N . ALA A 1 183 ? 27.104 55.436 3.207 1.00 18.24 205 ALA A N 1
ATOM 1381 C CA . ALA A 1 183 ? 26.926 56.693 2.489 1.00 17.28 205 ALA A CA 1
ATOM 1382 C C . ALA A 1 183 ? 27.604 57.826 3.217 1.00 19.06 205 ALA A C 1
ATOM 1383 O O . ALA A 1 183 ? 27.773 57.778 4.444 1.00 18.34 205 ALA A O 1
ATOM 1385 N N . ARG A 1 184 ? 27.953 58.873 2.465 1.00 15.89 206 ARG A N 1
ATOM 1386 C CA . ARG A 1 184 ? 28.563 60.074 3.032 1.00 14.78 206 ARG A CA 1
ATOM 1387 C C . ARG A 1 184 ? 28.367 61.235 2.070 1.00 18.33 206 ARG A C 1
ATOM 1388 O O . ARG A 1 184 ? 28.240 61.030 0.852 1.00 17.06 206 ARG A O 1
ATOM 1396 N N . VAL A 1 185 ? 28.397 62.459 2.596 1.00 14.56 207 VAL A N 1
ATOM 1397 C CA . VAL A 1 185 ? 28.373 63.621 1.711 1.00 15.17 207 VAL A CA 1
ATOM 1398 C C . VAL A 1 185 ? 29.604 64.473 2.047 1.00 18.22 207 VAL A C 1
ATOM 1399 O O . VAL A 1 185 ? 30.081 64.432 3.190 1.00 16.17 207 VAL A O 1
ATOM 1403 N N . GLY A 1 186 ? 30.106 65.191 1.053 1.00 15.69 208 GLY A N 1
ATOM 1404 C CA . GLY A 1 186 ? 31.272 66.056 1.227 1.00 16.25 208 GLY A CA 1
ATOM 1405 C C . GLY A 1 186 ? 31.052 67.437 0.650 1.00 18.78 208 GLY A C 1
ATOM 1406 O O . GLY A 1 186 ? 30.289 67.594 -0.302 1.00 17.04 208 GLY A O 1
ATOM 1407 N N . VAL A 1 187 ? 31.697 68.451 1.244 1.00 16.20 209 VAL A N 1
ATOM 1408 C CA . VAL A 1 187 ? 31.643 69.840 0.791 1.00 15.52 209 VAL A CA 1
ATOM 1409 C C . VAL A 1 187 ? 33.078 70.375 0.773 1.00 18.89 209 VAL A C 1
ATOM 1410 O O . VAL A 1 187 ? 33.763 70.393 1.803 1.00 17.48 209 VAL A O 1
ATOM 1414 N N . LEU A 1 188 ? 33.525 70.765 -0.413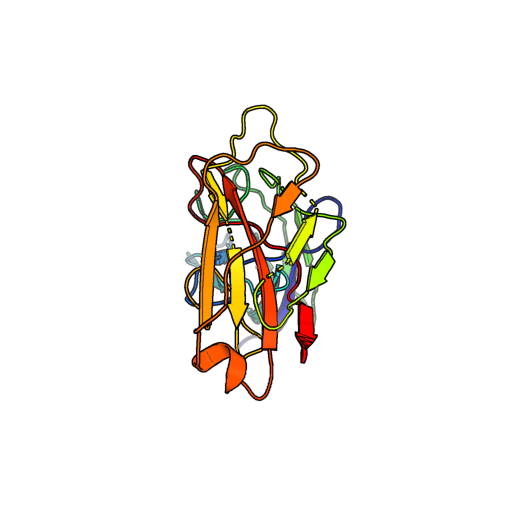 1.00 16.70 210 LEU A N 1
ATOM 1415 C CA . LEU A 1 188 ? 34.842 71.350 -0.646 1.00 16.12 210 LEU A CA 1
ATOM 1416 C C . LEU A 1 188 ? 34.690 72.849 -0.912 1.00 20.79 210 LEU A C 1
ATOM 1417 O O . LEU A 1 188 ? 33.910 73.247 -1.765 1.00 19.83 210 LEU A O 1
ATOM 1422 N N . ALA A 1 189 ? 35.452 73.662 -0.185 1.00 17.59 211 ALA A N 1
ATOM 1423 C CA . ALA A 1 189 ? 35.495 75.117 -0.312 1.00 17.42 211 ALA A CA 1
ATOM 1424 C C . ALA A 1 189 ? 36.485 75.529 -1.387 1.00 22.04 211 ALA A C 1
ATOM 1425 O O . ALA A 1 189 ? 37.529 74.878 -1.535 1.00 20.07 211 ALA A O 1
ATOM 1427 N N . ASN A 1 190 ? 36.195 76.642 -2.106 1.00 20.44 212 ASN A N 1
ATOM 1428 C CA . ASN A 1 190 ? 37.151 77.253 -3.042 1.00 19.52 212 ASN A CA 1
ATOM 1429 C C . ASN A 1 190 ? 38.456 77.528 -2.303 1.00 24.40 212 ASN A C 1
ATOM 1430 O O . ASN A 1 190 ? 38.428 78.088 -1.192 1.00 25.64 212 ASN A O 1
ATOM 1435 N N . GLY A 1 191 ? 39.578 77.124 -2.884 1.00 23.32 213 GLY A N 1
ATOM 1436 C CA . GLY A 1 191 ? 40.884 77.384 -2.278 1.00 23.31 213 GLY A CA 1
ATOM 1437 C C . GLY A 1 191 ? 41.353 76.372 -1.250 1.00 26.53 213 GLY A C 1
ATOM 1438 O O . GLY A 1 191 ? 42.510 76.427 -0.845 1.00 27.89 213 GLY A O 1
ATOM 1439 N N . ALA A 1 192 ? 40.495 75.434 -0.824 1.00 20.18 214 ALA A N 1
ATOM 1440 C CA . ALA A 1 192 ? 40.904 74.426 0.169 1.00 19.53 214 ALA A CA 1
ATOM 1441 C C . ALA A 1 192 ? 41.442 73.177 -0.514 1.00 22.73 214 ALA A C 1
ATOM 1442 O O . ALA A 1 192 ? 41.063 72.881 -1.642 1.00 21.15 214 ALA A O 1
ATOM 1444 N N . ASP A 1 193 ? 42.280 72.417 0.200 1.00 19.46 215 ASP A N 1
ATOM 1445 C CA . ASP A 1 193 ? 42.878 71.178 -0.314 1.00 19.62 215 ASP A CA 1
ATOM 1446 C C . ASP A 1 193 ? 42.092 69.919 0.091 1.00 22.36 215 ASP A C 1
ATOM 1447 O O . ASP A 1 193 ? 42.433 68.816 -0.344 1.00 22.32 215 ASP A O 1
ATOM 1452 N N . GLN A 1 194 ? 41.114 70.070 1.008 1.00 17.75 216 GLN A N 1
ATOM 1453 C CA . GLN A 1 194 ? 40.372 68.954 1.588 1.00 15.35 216 GLN A CA 1
ATOM 1454 C C . GLN A 1 194 ? 38.948 69.359 1.871 1.00 18.01 216 GLN A C 1
ATOM 1455 O O . GLN A 1 194 ? 38.706 70.520 2.212 1.00 16.89 216 GLN A O 1
ATOM 1461 N N . ALA A 1 195 ? 38.017 68.425 1.741 1.00 16.63 217 ALA A N 1
ATOM 1462 C CA . ALA A 1 195 ? 36.607 68.687 2.038 1.00 16.08 217 ALA A CA 1
ATOM 1463 C C . ALA A 1 195 ? 36.277 68.397 3.509 1.00 17.55 217 ALA A C 1
ATOM 1464 O O . ALA A 1 195 ? 37.037 67.703 4.217 1.00 15.94 217 ALA A O 1
ATOM 1466 N N . ILE A 1 196 ? 35.103 68.890 3.948 1.00 15.37 218 ILE A N 1
ATOM 1467 C CA . ILE A 1 196 ? 34.466 68.526 5.224 1.00 14.66 218 ILE A CA 1
ATOM 1468 C C . ILE A 1 196 ? 33.362 67.559 4.827 1.00 16.72 218 ILE A C 1
ATOM 1469 O O . ILE A 1 196 ? 32.825 67.656 3.716 1.00 16.01 218 ILE A O 1
ATOM 1474 N N . TYR A 1 197 ? 33.066 66.599 5.682 1.00 14.55 219 TYR A N 1
ATOM 1475 C CA . TYR A 1 197 ? 32.072 65.585 5.371 1.00 13.99 219 TYR A CA 1
ATOM 1476 C C . TYR A 1 197 ? 31.008 65.472 6.453 1.00 17.88 219 TYR A C 1
ATOM 1477 O O . TYR A 1 197 ? 31.133 66.015 7.553 1.00 17.62 219 TYR A O 1
ATOM 1486 N N . SER A 1 198 ? 29.967 64.723 6.145 1.00 16.78 220 SER A N 1
ATOM 1487 C CA . SER A 1 198 ? 28.983 64.276 7.113 1.00 16.33 220 SER A CA 1
ATOM 1488 C C . SER A 1 198 ? 29.573 63.050 7.825 1.00 18.97 220 SER A C 1
ATOM 1489 O O . SER A 1 198 ? 30.546 62.487 7.315 1.00 16.22 220 SER A O 1
ATOM 1492 N N . PRO A 1 199 ? 29.002 62.544 8.936 1.00 18.97 221 PRO A N 1
ATOM 1493 C CA . PRO A 1 199 ? 29.425 61.208 9.409 1.00 19.60 221 PRO A CA 1
ATOM 1494 C C . PRO A 1 199 ? 29.096 60.165 8.337 1.00 22.50 221 PRO A C 1
ATOM 1495 O O . PRO A 1 199 ? 28.239 60.411 7.467 1.00 22.06 221 PRO A O 1
ATOM 1499 N N . VAL A 1 200 ? 29.759 59.011 8.382 1.00 18.96 222 VAL A N 1
ATOM 1500 C CA . VAL A 1 200 ? 29.447 57.907 7.479 1.00 19.35 222 VAL A CA 1
ATOM 1501 C C . VAL A 1 200 ? 28.189 57.249 8.037 1.00 24.67 222 VAL A C 1
ATOM 1502 O O . VAL A 1 200 ? 28.125 57.034 9.251 1.00 24.22 222 VAL A O 1
ATOM 1506 N N . VAL A 1 201 ? 27.201 56.966 7.178 1.00 20.41 223 VAL A N 1
ATOM 1507 C CA . VAL A 1 201 ? 25.926 56.330 7.529 1.00 21.77 223 VAL A CA 1
ATOM 1508 C C . VAL A 1 201 ? 25.845 54.946 6.867 1.00 25.27 223 VAL A C 1
ATOM 1509 O O . VAL A 1 201 ? 25.919 54.864 5.639 1.00 25.19 223 VAL A O 1
ATOM 1513 N N . ARG A 1 202 ? 25.644 53.878 7.661 1.00 22.79 224 ARG A N 1
ATOM 1514 C CA . ARG A 1 202 ? 25.474 52.544 7.114 1.00 22.19 224 ARG A CA 1
ATOM 1515 C C . ARG A 1 202 ? 24.029 52.397 6.591 1.00 25.66 224 ARG A C 1
ATOM 1516 O O . ARG A 1 202 ? 23.075 52.586 7.346 1.00 26.05 224 ARG A O 1
ATOM 1524 N N . LEU A 1 203 ? 23.878 52.064 5.308 1.00 22.17 225 LEU A N 1
ATOM 1525 C CA . LEU A 1 203 ? 22.555 51.906 4.687 1.00 23.68 225 LEU A CA 1
ATOM 1526 C C . LEU A 1 203 ? 22.142 50.446 4.602 1.00 31.21 225 LEU A C 1
ATOM 1527 O O . LEU A 1 203 ? 20.941 50.161 4.580 1.00 32.89 225 LEU A O 1
ATOM 1532 N N . LYS A 1 204 ? 23.121 49.522 4.542 1.00 28.16 226 LYS A N 1
ATOM 1533 C CA . LYS A 1 204 ? 22.872 48.076 4.522 1.00 33.28 226 LYS A CA 1
ATOM 1534 C C . LYS A 1 204 ? 24.129 47.321 4.968 1.00 32.94 226 LYS A C 1
ATOM 1535 O O . LYS A 1 204 ? 25.219 47.930 4.979 1.00 29.76 226 LYS A O 1
#

Foldseek 3Di:
DAAKAKEKEFEDAPPAGFFFQQPPLQFWKWKDDDDPPRDDTDIWGAHRRRMTMDIGGFAKIKIWGDQQGDQFDRPGFIDIDGGDYYYYDYTYTQGQKWAPWDDADDQWKWIKIMGGRDVVKWWQKKKFKALDQHIDPVHGLDDDIDGPDGDDIDIDIDTCHPSVCVVVRPWMKMKMWTHIVSHSTTTIDRIHTHD